Protein AF-A0A9D7H3F6-F1 (afdb_monomer)

Foldseek 3Di:
DFAWEKEWEDALQWIKIFIAGPVRPDTPDIDIHGPVVDLEPLRVVCVVQPPNHHQEYEYAAQADQDPQWGCGPNHNYTGHFVVSCVVVVHVGYHYDHNVLVVVVVVLVPPPVQDDDPDDDDDDRPPQFKWWKWWAEQFIFIKIFHRPPGGTDIDGDPQQQAADDDPDPLVVLLLVQCCVVVVDTDGNRCCQHLVNLVSQLCCCVPVVVQDADPVLVVCLVPDPRNSVSLCVCLLVVNGPSSVRSVVVNVCVVPPDDPPPPPDDDDDDDDDDDDDDDDDPPPDDDDDDDDDDDPDDDGDTDIDIDTDDDD

Structure (mmCIF, N/CA/C/O backbone):
data_AF-A0A9D7H3F6-F1
#
_entry.id   AF-A0A9D7H3F6-F1
#
loop_
_atom_site.group_PDB
_atom_site.id
_atom_site.type_symbol
_atom_site.label_atom_id
_atom_site.label_alt_id
_atom_site.label_comp_id
_atom_site.label_asym_id
_atom_site.label_entity_id
_atom_site.label_seq_id
_atom_site.pdbx_PDB_ins_code
_atom_site.Cartn_x
_atom_site.Cartn_y
_atom_site.Cartn_z
_atom_site.occupancy
_atom_site.B_iso_or_equiv
_atom_site.auth_seq_id
_atom_site.auth_comp_id
_atom_site.auth_asym_id
_atom_site.auth_atom_id
_atom_site.pdbx_PDB_model_num
ATOM 1 N N . MET A 1 1 ? -14.791 10.951 32.730 1.00 49.34 1 MET A N 1
ATOM 2 C CA . MET A 1 1 ? -13.536 10.893 31.946 1.00 49.34 1 MET A CA 1
ATOM 3 C C . MET A 1 1 ? -13.880 10.896 30.467 1.00 49.34 1 MET A C 1
ATOM 5 O O . MET A 1 1 ? -14.871 10.273 30.103 1.00 49.34 1 MET A O 1
ATOM 9 N N . ALA A 1 2 ? -13.135 11.625 29.637 1.00 53.34 2 ALA A N 1
ATOM 10 C CA . ALA A 1 2 ? -13.406 11.691 28.203 1.00 53.34 2 ALA A CA 1
ATOM 11 C C . ALA A 1 2 ? -13.081 10.338 27.545 1.00 53.34 2 ALA A C 1
ATOM 13 O O . ALA A 1 2 ? -11.945 9.881 27.586 1.00 53.34 2 ALA A O 1
ATOM 14 N N . GLU A 1 3 ? -14.089 9.681 26.973 1.00 77.62 3 GLU A N 1
ATOM 15 C CA . GLU A 1 3 ? -13.921 8.429 26.227 1.00 77.62 3 GLU A CA 1
ATOM 16 C C . GLU A 1 3 ? -13.213 8.718 24.892 1.00 77.62 3 GLU A C 1
ATOM 18 O O . GLU A 1 3 ? -13.823 9.286 23.987 1.00 77.62 3 GLU A O 1
ATOM 23 N N . MET A 1 4 ? -11.936 8.359 24.764 1.00 95.06 4 MET A N 1
ATOM 24 C CA . MET A 1 4 ? -11.141 8.558 23.543 1.00 95.06 4 MET A CA 1
ATOM 25 C C . MET A 1 4 ? -11.271 7.367 22.583 1.00 95.06 4 MET A C 1
ATOM 27 O O . MET A 1 4 ? -11.733 6.288 22.969 1.00 95.06 4 MET A O 1
ATOM 31 N N . LEU A 1 5 ? -10.862 7.551 21.328 1.00 96.75 5 LEU A N 1
ATOM 32 C CA . LEU A 1 5 ? -10.785 6.481 20.327 1.00 96.75 5 LEU A CA 1
ATOM 33 C C . LEU A 1 5 ? -9.330 6.245 19.920 1.00 96.75 5 LEU A C 1
ATOM 35 O O . LEU A 1 5 ? -8.552 7.192 19.833 1.00 96.75 5 LEU A O 1
ATOM 39 N N . LEU A 1 6 ? -8.972 4.996 19.635 1.00 97.00 6 LEU A N 1
ATOM 40 C CA . LEU A 1 6 ? -7.674 4.639 19.072 1.00 97.00 6 LEU A CA 1
ATOM 41 C C . LEU A 1 6 ? -7.831 4.313 17.583 1.00 97.00 6 LEU A C 1
ATOM 43 O O . LEU A 1 6 ? -8.650 3.480 17.202 1.00 97.00 6 LEU A O 1
ATOM 47 N N . ALA A 1 7 ? -7.019 4.941 16.745 1.00 95.94 7 ALA A N 1
ATOM 48 C CA . ALA A 1 7 ? -6.840 4.559 15.352 1.00 95.94 7 ALA A CA 1
ATOM 49 C C . ALA A 1 7 ? -5.405 4.074 15.137 1.00 95.94 7 ALA A C 1
ATOM 51 O O . ALA A 1 7 ? -4.470 4.640 15.707 1.00 95.94 7 ALA A O 1
ATOM 52 N N . GLY A 1 8 ? -5.227 3.043 14.317 1.00 94.19 8 GLY A N 1
ATOM 53 C CA . GLY A 1 8 ? -3.910 2.514 13.980 1.00 94.19 8 GLY A CA 1
ATOM 54 C C . GLY A 1 8 ? -3.766 2.171 12.504 1.00 94.19 8 GLY A C 1
ATOM 55 O O . GLY A 1 8 ? -4.722 1.730 11.877 1.00 94.19 8 GLY A O 1
ATOM 56 N N . ASP A 1 9 ? -2.563 2.354 11.977 1.00 92.81 9 ASP A N 1
ATOM 57 C CA . ASP A 1 9 ? -2.099 1.867 10.677 1.00 92.81 9 ASP A CA 1
ATOM 58 C C . ASP A 1 9 ? -0.799 1.088 10.909 1.00 92.81 9 ASP A C 1
ATOM 60 O O . ASP A 1 9 ? 0.227 1.654 11.296 1.00 92.81 9 ASP A O 1
ATOM 64 N N . VAL A 1 10 ? -0.870 -0.233 10.767 1.00 90.88 10 VAL A N 1
ATOM 65 C CA . VAL A 1 10 ? 0.197 -1.165 11.127 1.00 90.88 10 VAL A CA 1
ATOM 66 C C . VAL A 1 10 ? 0.791 -1.767 9.864 1.00 90.88 10 VAL A C 1
ATOM 68 O O . VAL A 1 10 ? 0.256 -2.716 9.283 1.00 90.88 10 VAL A O 1
ATOM 71 N N . GLY A 1 11 ? 1.948 -1.230 9.482 1.00 85.81 11 GLY A N 1
ATOM 72 C CA . GLY A 1 11 ? 2.773 -1.739 8.396 1.00 85.81 11 GLY A CA 1
ATOM 73 C C . GLY A 1 11 ? 3.983 -2.531 8.893 1.00 85.81 11 GLY A C 1
ATOM 74 O O . GLY A 1 11 ? 4.274 -2.615 10.087 1.00 85.81 11 GLY A O 1
ATOM 75 N N . GLY A 1 12 ? 4.741 -3.086 7.943 1.00 82.62 12 GLY A N 1
ATOM 76 C CA . GLY A 1 12 ? 5.937 -3.885 8.241 1.00 82.62 12 GLY A CA 1
ATOM 77 C C . GLY A 1 12 ? 7.078 -3.105 8.906 1.00 82.62 12 GLY A C 1
ATOM 78 O O . GLY A 1 12 ? 7.859 -3.679 9.659 1.00 82.62 12 GLY A O 1
ATOM 79 N N . THR A 1 13 ? 7.170 -1.801 8.640 1.00 84.62 13 THR A N 1
ATOM 80 C CA . THR A 1 13 ? 8.244 -0.943 9.165 1.00 84.62 13 THR A CA 1
ATOM 81 C C . THR A 1 13 ? 7.811 -0.194 10.418 1.00 84.62 13 THR A C 1
ATOM 83 O O . THR A 1 13 ? 8.544 -0.185 11.401 1.00 84.62 13 THR A O 1
ATOM 86 N N . ASN A 1 14 ? 6.625 0.420 10.388 1.00 90.12 14 ASN A N 1
ATOM 87 C CA . ASN A 1 14 ? 6.116 1.247 11.477 1.00 90.12 14 ASN A CA 1
ATOM 88 C C . ASN A 1 14 ? 4.652 0.918 11.786 1.00 90.12 14 ASN A C 1
ATOM 90 O O . ASN A 1 14 ? 3.852 0.707 10.870 1.00 90.12 14 ASN A O 1
ATOM 94 N N . ALA A 1 15 ? 4.308 0.968 13.071 1.00 93.62 15 ALA A N 1
ATOM 95 C CA . ALA A 1 15 ? 2.947 1.030 13.573 1.00 93.62 15 ALA A CA 1
ATOM 96 C C . ALA A 1 15 ? 2.628 2.489 13.915 1.00 93.62 15 ALA A C 1
ATOM 98 O O . ALA A 1 15 ? 3.164 3.060 14.866 1.00 93.62 15 ALA A O 1
ATOM 99 N N . ARG A 1 16 ? 1.772 3.118 13.113 1.00 95.88 16 ARG A N 1
ATOM 100 C CA . ARG A 1 16 ? 1.334 4.500 13.310 1.00 95.88 16 ARG A CA 1
ATOM 101 C C . ARG A 1 16 ? 0.052 4.486 14.118 1.00 95.88 16 ARG A C 1
ATOM 103 O O . ARG A 1 16 ? -0.962 3.979 13.651 1.00 95.88 16 ARG A O 1
ATOM 110 N N . LEU A 1 17 ? 0.086 5.042 15.320 1.00 97.38 17 LEU A N 1
ATOM 111 C CA . LEU A 1 17 ? -1.053 5.069 16.231 1.00 97.38 17 LEU A CA 1
ATOM 112 C C . LEU A 1 17 ? -1.509 6.508 16.452 1.00 97.38 17 LEU A C 1
ATOM 114 O O . LEU A 1 17 ? -0.721 7.453 16.421 1.00 97.38 17 LEU A O 1
ATOM 118 N N . SER A 1 18 ? -2.812 6.704 16.612 1.00 97.12 18 SER A N 1
ATOM 119 C CA . SER A 1 18 ? -3.417 8.007 16.867 1.00 97.12 18 SER A CA 1
ATOM 120 C C . SER A 1 18 ? -4.526 7.884 17.900 1.00 97.12 18 SER A C 1
ATOM 122 O O . SER A 1 18 ? -5.457 7.099 17.741 1.00 97.12 18 SER A O 1
ATOM 124 N N . LEU A 1 19 ? -4.435 8.701 18.941 1.00 97.12 19 LEU A N 1
ATOM 125 C CA . LEU A 1 19 ? -5.483 8.912 19.921 1.00 97.12 19 LEU A CA 1
ATOM 126 C C . LEU A 1 19 ? -6.373 10.053 19.433 1.00 97.12 19 LEU A C 1
ATOM 128 O O . LEU A 1 19 ? -5.888 11.138 19.099 1.00 97.12 19 LEU A O 1
ATOM 132 N N . LEU A 1 20 ? -7.670 9.799 19.374 1.00 95.94 20 LEU A N 1
ATOM 133 C CA . LEU A 1 20 ? -8.673 10.702 18.834 1.00 95.94 20 LEU A CA 1
ATOM 134 C C . LEU A 1 20 ? -9.672 11.102 19.922 1.00 95.94 20 LEU A C 1
ATOM 136 O O . LEU A 1 20 ? -9.925 10.358 20.874 1.00 95.94 20 LEU A O 1
ATOM 140 N N . SER A 1 21 ? -10.289 12.268 19.742 1.00 94.12 21 SER A N 1
ATOM 141 C CA . SER A 1 21 ? -11.480 12.664 20.491 1.00 94.12 21 SER A CA 1
ATOM 142 C C . SER A 1 21 ? -12.620 11.657 20.305 1.00 94.12 21 SER A C 1
ATOM 144 O O . SER A 1 21 ? -12.637 10.868 19.360 1.00 94.12 21 SER A O 1
ATOM 146 N N . ARG A 1 22 ? -13.612 11.702 21.201 1.00 88.81 22 ARG A N 1
ATOM 147 C CA . ARG A 1 22 ? -14.766 10.786 21.199 1.00 88.81 22 ARG A CA 1
ATOM 148 C C . ARG A 1 22 ? -15.547 10.769 19.883 1.00 88.81 22 ARG A C 1
ATOM 150 O O . ARG A 1 22 ? -16.106 9.742 19.518 1.00 88.81 22 ARG A O 1
ATOM 157 N N . ASP A 1 23 ? -15.607 11.908 19.201 1.00 88.25 23 ASP A N 1
ATOM 158 C CA . ASP A 1 23 ? -16.268 12.074 17.904 1.00 88.25 23 ASP A CA 1
ATOM 159 C C . ASP A 1 23 ? -15.373 11.689 16.711 1.00 88.25 23 ASP A C 1
ATOM 161 O O . ASP A 1 23 ? -15.809 11.780 15.567 1.00 88.25 23 ASP A O 1
ATOM 165 N N . GLY A 1 24 ? -14.123 11.283 16.959 1.00 86.81 24 GLY A N 1
ATOM 166 C CA . GLY A 1 24 ? -13.147 10.906 15.936 1.00 86.81 24 GLY A CA 1
ATOM 167 C C . GLY A 1 24 ? -12.585 12.075 15.122 1.00 86.81 24 GLY A C 1
ATOM 168 O O . GLY A 1 24 ? -11.794 11.845 14.212 1.00 86.81 24 GLY A O 1
ATOM 169 N N . ARG A 1 25 ? -12.963 13.326 15.425 1.00 86.19 25 ARG A N 1
ATOM 170 C CA . ARG A 1 25 ? -12.658 14.489 14.570 1.00 86.19 25 ARG A CA 1
ATOM 171 C C . ARG A 1 25 ? -11.332 15.166 14.885 1.00 86.19 25 ARG A C 1
ATOM 173 O O . ARG A 1 25 ? -10.750 15.804 14.009 1.00 86.19 25 ARG A O 1
ATOM 180 N N . LYS A 1 26 ? -10.847 15.056 16.123 1.00 91.12 26 LYS A N 1
ATOM 181 C CA . LYS A 1 26 ? -9.607 15.695 16.567 1.00 91.12 26 LYS A CA 1
ATOM 182 C C . LYS A 1 26 ? -8.568 14.646 16.929 1.00 91.12 26 LYS A C 1
ATOM 184 O O . LYS A 1 26 ? -8.810 13.793 17.776 1.00 91.12 26 LYS A O 1
ATOM 189 N N . VAL A 1 27 ? -7.383 14.770 16.338 1.00 94.62 27 VAL A N 1
ATOM 190 C CA . VAL A 1 27 ? -6.196 14.032 16.780 1.00 94.62 27 VAL A CA 1
ATOM 191 C C . VAL A 1 27 ? -5.669 14.685 18.052 1.00 94.62 27 VAL A C 1
ATOM 193 O O . VAL A 1 27 ? -5.317 15.863 18.047 1.00 94.62 27 VAL A O 1
ATOM 196 N N . LEU A 1 28 ? -5.656 13.925 19.144 1.00 95.88 28 LEU A N 1
ATOM 197 C CA . LEU A 1 28 ? -5.151 14.347 20.451 1.00 95.88 28 LEU A CA 1
ATOM 198 C C . LEU A 1 28 ? -3.663 14.027 20.588 1.00 95.88 28 LEU A C 1
ATOM 200 O O . LEU A 1 28 ? -2.898 14.835 21.104 1.00 95.88 28 LEU A O 1
ATOM 204 N N . ARG A 1 29 ? -3.259 12.854 20.093 1.00 96.38 29 ARG A N 1
ATOM 205 C CA . ARG A 1 29 ? -1.877 12.375 20.103 1.00 96.38 29 ARG A CA 1
ATOM 206 C C . ARG A 1 29 ? -1.654 11.447 18.920 1.00 96.38 29 ARG A C 1
ATOM 208 O O . ARG A 1 29 ? -2.552 10.695 18.556 1.00 96.38 29 ARG A O 1
ATOM 215 N N . ARG A 1 30 ? -0.474 11.492 18.312 1.00 96.94 30 ARG A N 1
ATOM 216 C CA . ARG A 1 30 ? -0.066 10.576 17.243 1.00 96.94 30 ARG A CA 1
ATOM 217 C C . ARG A 1 30 ? 1.396 10.230 17.424 1.00 96.94 30 ARG A C 1
ATOM 219 O O . ARG A 1 30 ? 2.179 11.118 17.739 1.00 96.94 30 ARG A O 1
ATOM 226 N N . ASP A 1 31 ? 1.732 8.977 17.160 1.00 96.69 31 ASP A N 1
ATOM 227 C CA . ASP A 1 31 ? 3.113 8.517 17.140 1.00 96.69 31 ASP A CA 1
ATOM 228 C C . ASP A 1 31 ? 3.322 7.426 16.081 1.00 96.69 31 ASP A C 1
ATOM 230 O O . ASP A 1 31 ? 2.364 6.786 15.633 1.00 96.69 31 ASP A O 1
ATOM 234 N N . ALA A 1 32 ? 4.569 7.244 15.657 1.00 96.25 32 ALA A N 1
ATOM 235 C CA . ALA A 1 32 ? 4.996 6.188 14.752 1.00 96.25 32 ALA A CA 1
ATOM 236 C C . ALA A 1 32 ? 6.055 5.334 15.450 1.00 96.25 32 ALA A C 1
ATOM 238 O O . ALA A 1 32 ? 7.198 5.750 15.618 1.00 96.25 32 ALA A O 1
ATOM 239 N N . LEU A 1 33 ? 5.656 4.126 15.832 1.00 95.38 33 LEU A N 1
ATOM 240 C CA . LEU A 1 33 ? 6.487 3.183 16.564 1.00 95.38 33 LEU A CA 1
ATOM 241 C C . LEU A 1 33 ? 7.176 2.223 15.581 1.00 95.38 33 LEU A C 1
ATOM 243 O O . LEU A 1 33 ? 6.475 1.631 14.752 1.00 95.38 33 LEU A O 1
ATOM 247 N N . PRO A 1 34 ? 8.504 2.019 15.650 1.00 95.00 34 PRO A N 1
ATOM 248 C CA . PRO A 1 34 ? 9.189 1.045 14.804 1.00 95.00 34 PRO A CA 1
ATOM 249 C C . PRO A 1 34 ? 8.680 -0.370 15.098 1.00 95.00 34 PRO A C 1
ATOM 251 O O . PRO A 1 34 ? 8.900 -0.908 16.180 1.00 95.00 34 PRO A O 1
ATOM 254 N N . SER A 1 35 ? 8.001 -1.008 14.138 1.00 92.75 35 SER A N 1
ATOM 255 C CA . SER A 1 35 ? 7.276 -2.265 14.389 1.00 92.75 35 SER A CA 1
ATOM 256 C C . SER A 1 35 ? 8.195 -3.374 14.913 1.00 92.75 35 SER A C 1
ATOM 258 O O . SER A 1 35 ? 7.794 -4.171 15.751 1.00 92.75 35 SER A O 1
ATOM 260 N N . ARG A 1 36 ? 9.453 -3.417 14.461 1.00 92.75 36 ARG A N 1
ATOM 261 C CA . ARG A 1 36 ? 10.420 -4.460 14.847 1.00 92.75 36 ARG A CA 1
ATOM 262 C C . ARG A 1 36 ? 10.957 -4.333 16.272 1.00 92.75 36 ARG A C 1
ATOM 264 O O . ARG A 1 36 ? 11.540 -5.291 16.764 1.00 92.75 36 ARG A O 1
ATOM 271 N N . GLU A 1 37 ? 10.759 -3.192 16.926 1.00 95.69 37 GLU A N 1
ATOM 272 C CA . GLU A 1 37 ? 11.160 -2.992 18.325 1.00 95.69 37 GLU A CA 1
ATOM 273 C C . GLU A 1 37 ? 10.149 -3.595 19.310 1.00 95.69 37 GLU A C 1
ATOM 275 O O . GLU A 1 37 ? 10.431 -3.705 20.501 1.00 95.69 37 GLU A O 1
ATOM 280 N N . TYR A 1 38 ? 8.987 -4.041 18.818 1.00 95.69 38 TYR A N 1
ATOM 281 C CA . TYR A 1 38 ? 7.933 -4.609 19.646 1.00 95.69 38 TYR A CA 1
ATOM 282 C C . TYR A 1 38 ? 7.680 -6.082 19.302 1.00 95.69 38 TYR A C 1
ATOM 284 O O . TYR A 1 38 ? 7.543 -6.448 18.131 1.00 95.69 38 TYR A O 1
ATOM 292 N N . PRO A 1 39 ? 7.522 -6.956 20.312 1.00 95.12 39 PRO A N 1
ATOM 293 C CA . PRO A 1 39 ? 7.248 -8.373 20.078 1.00 95.12 39 PRO A CA 1
ATOM 294 C C . PRO A 1 39 ? 5.823 -8.628 19.561 1.00 95.12 39 PRO A C 1
ATOM 296 O O . PRO A 1 39 ? 5.528 -9.713 19.069 1.00 95.12 39 PRO A O 1
ATOM 299 N N . SER A 1 40 ? 4.915 -7.656 19.694 1.00 95.62 40 SER A N 1
ATOM 300 C CA . SER A 1 40 ? 3.527 -7.753 19.235 1.00 95.62 40 SER A CA 1
ATOM 301 C C . SER A 1 40 ? 2.884 -6.372 19.088 1.00 95.62 40 SER A C 1
ATOM 303 O O . SER A 1 40 ? 3.325 -5.410 19.722 1.00 95.62 40 SER A O 1
ATOM 305 N N . LEU A 1 41 ? 1.777 -6.298 18.339 1.00 95.69 41 LEU A N 1
ATOM 306 C CA . LEU A 1 41 ? 0.951 -5.089 18.257 1.00 95.69 41 LEU A CA 1
ATOM 307 C C . LEU A 1 41 ? 0.435 -4.649 19.635 1.00 95.69 41 LEU A C 1
ATOM 309 O O . LEU A 1 41 ? 0.381 -3.460 19.924 1.00 95.69 41 LEU A O 1
ATOM 313 N N . GLU A 1 42 ? 0.085 -5.594 20.507 1.00 96.62 42 GLU A N 1
ATOM 314 C CA . GLU A 1 42 ? -0.342 -5.271 21.868 1.00 96.62 42 GLU A CA 1
ATOM 315 C C . GLU A 1 42 ? 0.727 -4.510 22.645 1.00 96.62 42 GLU A C 1
ATOM 317 O O . GLU A 1 42 ? 0.407 -3.527 23.307 1.00 96.62 42 GLU A O 1
ATOM 322 N N . ALA A 1 43 ? 1.984 -4.956 22.566 1.00 96.81 43 ALA A N 1
ATOM 323 C CA . ALA A 1 43 ? 3.085 -4.288 23.247 1.00 96.81 43 ALA A CA 1
ATOM 324 C C . ALA A 1 43 ? 3.231 -2.844 22.747 1.00 96.81 43 ALA A C 1
ATOM 326 O O . ALA A 1 43 ? 3.293 -1.926 23.561 1.00 96.81 43 ALA A O 1
ATOM 327 N N . ALA A 1 44 ? 3.180 -2.636 21.427 1.00 96.88 44 ALA A N 1
ATOM 328 C CA . ALA A 1 44 ? 3.220 -1.303 20.831 1.00 96.88 44 ALA A CA 1
ATOM 329 C C . ALA A 1 44 ? 2.038 -0.426 21.290 1.00 96.88 44 ALA A C 1
ATOM 331 O O . ALA A 1 44 ? 2.231 0.719 21.694 1.00 96.88 44 ALA A O 1
ATOM 332 N N . VAL A 1 45 ? 0.815 -0.969 21.298 1.00 97.12 45 VAL A N 1
ATOM 333 C CA . VAL A 1 45 ? -0.384 -0.233 21.733 1.00 97.12 45 VAL A CA 1
ATOM 334 C C . VAL A 1 45 ? -0.339 0.101 23.224 1.00 97.12 45 VAL A C 1
ATOM 336 O O . VAL A 1 45 ? -0.737 1.202 23.590 1.00 97.12 45 VAL A O 1
ATOM 339 N N . ARG A 1 46 ? 0.170 -0.787 24.087 1.00 96.56 46 ARG A N 1
ATOM 340 C CA . ARG A 1 46 ? 0.346 -0.496 25.522 1.00 96.56 46 ARG A CA 1
ATOM 341 C C . ARG A 1 46 ? 1.322 0.647 25.749 1.00 96.56 46 ARG A C 1
ATOM 343 O O . ARG A 1 46 ? 1.002 1.559 26.503 1.00 96.56 46 ARG A O 1
ATOM 350 N N . VAL A 1 47 ? 2.475 0.613 25.078 1.00 97.00 47 VAL A N 1
ATOM 351 C CA . VAL A 1 47 ? 3.459 1.702 25.161 1.00 97.00 47 VAL A CA 1
ATOM 352 C C . VAL A 1 47 ? 2.854 3.011 24.665 1.00 97.00 47 VAL A C 1
ATOM 354 O O . VAL A 1 47 ? 3.013 4.038 25.316 1.00 97.00 47 VAL A O 1
ATOM 357 N N . PHE A 1 48 ? 2.111 2.976 23.557 1.00 97.44 48 PHE A N 1
ATOM 358 C CA . PHE A 1 48 ? 1.442 4.167 23.056 1.00 97.44 48 PHE A CA 1
ATOM 359 C C . PHE A 1 48 ? 0.388 4.689 24.032 1.00 97.44 48 PHE A C 1
ATOM 361 O O . PHE A 1 48 ? 0.404 5.873 24.339 1.00 97.44 48 PHE A O 1
ATOM 368 N N . LEU A 1 49 ? -0.528 3.857 24.528 1.00 95.62 49 LEU A N 1
ATOM 369 C CA . LEU A 1 49 ? -1.622 4.316 25.388 1.00 95.62 49 LEU A CA 1
ATOM 370 C C . LEU A 1 49 ? -1.136 4.796 26.761 1.00 95.62 49 LEU A C 1
ATOM 372 O O . LEU A 1 49 ? -1.660 5.791 27.252 1.00 95.62 49 LEU A O 1
ATOM 376 N N . GLY A 1 50 ? -0.135 4.150 27.364 1.00 93.94 50 GLY A N 1
ATOM 377 C CA . GLY A 1 50 ? 0.207 4.414 28.762 1.00 93.94 50 GLY A CA 1
ATOM 378 C C . GLY A 1 50 ? -1.019 4.195 29.656 1.00 93.94 50 GLY A C 1
ATOM 379 O O . GLY A 1 50 ? -1.633 3.130 29.602 1.00 93.94 50 GLY A O 1
ATOM 380 N N . ASP A 1 51 ? -1.408 5.223 30.413 1.00 91.75 51 ASP A N 1
ATOM 381 C CA . ASP A 1 51 ? -2.587 5.197 31.294 1.00 91.75 51 ASP A CA 1
ATOM 382 C C . ASP A 1 51 ? -3.894 5.653 30.610 1.00 91.75 51 ASP A C 1
ATOM 384 O O . ASP A 1 51 ? -4.970 5.620 31.221 1.00 91.75 51 ASP A O 1
ATOM 388 N N . ASP A 1 52 ? -3.832 6.081 29.342 1.00 93.25 52 ASP A N 1
ATOM 389 C CA . ASP A 1 52 ? -5.008 6.552 28.609 1.00 93.25 52 ASP A CA 1
ATOM 390 C C . ASP A 1 52 ? -6.025 5.423 28.393 1.00 93.25 52 ASP A C 1
ATOM 392 O O . ASP A 1 52 ? -5.704 4.320 27.943 1.00 93.25 52 ASP A O 1
ATOM 396 N N . ARG A 1 53 ? -7.306 5.727 28.632 1.00 91.94 53 ARG A N 1
ATOM 397 C CA . ARG A 1 53 ? -8.417 4.803 28.365 1.00 91.94 53 ARG A CA 1
ATOM 398 C C . ARG A 1 53 ? -9.151 5.170 27.085 1.00 91.94 53 ARG A C 1
ATOM 400 O O . ARG A 1 53 ? -9.578 6.311 26.899 1.00 91.94 53 ARG A O 1
ATOM 407 N N . VAL A 1 54 ? -9.380 4.168 26.240 1.00 95.56 54 VAL A N 1
ATOM 408 C CA . VAL A 1 54 ? -10.128 4.305 24.986 1.00 95.56 54 VAL A CA 1
ATOM 409 C C . VAL A 1 54 ? -11.361 3.412 24.977 1.00 95.56 54 VAL A C 1
ATOM 411 O O . VAL A 1 54 ? -11.362 2.305 25.511 1.00 95.56 54 VAL A O 1
ATOM 414 N N . LYS A 1 55 ? -12.428 3.891 24.341 1.00 95.19 55 LYS A N 1
ATOM 415 C CA . LYS A 1 55 ? -13.690 3.154 24.201 1.00 95.19 55 LYS A CA 1
ATOM 416 C C . LYS A 1 55 ? -13.645 2.127 23.077 1.00 95.19 55 LYS A C 1
ATOM 418 O O . LYS A 1 55 ? -14.296 1.086 23.156 1.00 95.19 55 LYS A O 1
ATOM 423 N N . ALA A 1 56 ? -12.920 2.445 22.012 1.00 96.19 56 ALA A N 1
ATOM 424 C CA . ALA A 1 56 ? -12.783 1.574 20.863 1.00 96.19 56 ALA A CA 1
ATOM 425 C C . ALA A 1 56 ? -11.449 1.801 20.153 1.00 96.19 56 ALA A C 1
ATOM 427 O O . ALA A 1 56 ? -10.882 2.895 20.219 1.00 96.19 56 ALA A O 1
ATOM 428 N N . ALA A 1 57 ? -10.996 0.768 19.450 1.00 96.38 57 ALA A N 1
ATOM 429 C CA . ALA A 1 57 ? -9.847 0.806 18.567 1.00 96.38 57 ALA A CA 1
ATOM 430 C C . ALA A 1 57 ? -10.219 0.299 17.168 1.00 96.38 57 ALA A C 1
ATOM 432 O O . ALA A 1 57 ? -10.847 -0.752 17.036 1.00 96.38 57 ALA A O 1
ATOM 433 N N . ALA A 1 58 ? -9.799 1.022 16.134 1.00 95.25 58 ALA A N 1
ATOM 434 C CA . ALA A 1 58 ? -9.851 0.580 14.744 1.00 95.25 58 ALA A CA 1
ATOM 435 C C . ALA A 1 58 ? -8.428 0.572 14.178 1.00 95.25 58 ALA A C 1
ATOM 437 O O . ALA A 1 58 ? -7.759 1.605 14.179 1.00 95.25 58 ALA A O 1
ATOM 438 N N . ILE A 1 59 ? -7.946 -0.590 13.742 1.00 95.50 59 ILE A N 1
ATOM 439 C CA . ILE A 1 59 ? -6.546 -0.772 13.353 1.00 95.50 59 ILE A CA 1
ATOM 440 C C . ILE A 1 59 ? -6.481 -1.387 11.953 1.00 95.50 59 ILE A C 1
ATOM 442 O O . ILE A 1 59 ? -6.937 -2.508 11.735 1.00 95.50 59 ILE A O 1
ATOM 446 N N . GLY A 1 60 ? -5.901 -0.643 11.015 1.00 93.75 60 GLY A N 1
ATOM 447 C CA . GLY A 1 60 ? -5.485 -1.135 9.708 1.00 93.75 60 GLY A CA 1
ATOM 448 C C . GLY A 1 60 ? -4.247 -2.013 9.845 1.00 93.75 60 GLY A C 1
ATOM 449 O O . GLY A 1 60 ? -3.296 -1.623 10.521 1.00 93.75 60 GLY A O 1
ATOM 450 N N . VAL A 1 61 ? -4.256 -3.194 9.237 1.00 92.12 61 VAL A N 1
ATOM 451 C CA . VAL A 1 61 ? -3.142 -4.147 9.277 1.00 92.12 61 VAL A CA 1
ATOM 452 C C . VAL A 1 61 ? -2.758 -4.595 7.871 1.00 92.12 61 VAL A C 1
ATOM 454 O O . VAL A 1 61 ? -3.617 -4.907 7.047 1.00 92.12 61 VAL A O 1
ATOM 457 N N . ALA A 1 62 ? -1.451 -4.668 7.615 1.00 84.31 62 ALA A N 1
ATOM 458 C CA . ALA A 1 62 ? -0.898 -5.164 6.358 1.00 84.31 62 ALA A CA 1
ATOM 459 C C . ALA A 1 62 ? -1.031 -6.696 6.246 1.00 84.31 62 ALA A C 1
ATOM 461 O O . ALA A 1 62 ? -0.118 -7.457 6.591 1.00 84.31 62 ALA A O 1
ATOM 462 N N . GLY A 1 63 ? -2.181 -7.153 5.764 1.00 83.25 63 GLY A N 1
ATOM 463 C CA . GLY A 1 63 ? -2.482 -8.559 5.508 1.00 83.25 63 GLY A CA 1
ATOM 464 C C . GLY A 1 63 ? -3.987 -8.834 5.453 1.00 83.25 63 GLY A C 1
ATOM 465 O O . GLY A 1 63 ? -4.795 -7.943 5.744 1.00 83.25 63 GLY A O 1
ATOM 466 N N . PRO A 1 64 ? -4.383 -10.063 5.086 1.00 83.88 64 PRO A N 1
ATOM 467 C CA . PRO A 1 64 ? -5.784 -10.452 5.055 1.00 83.88 64 PRO A CA 1
ATOM 468 C C . PRO A 1 64 ? -6.349 -10.551 6.476 1.00 83.88 64 PRO A C 1
ATOM 470 O O . PRO A 1 64 ? -5.773 -11.206 7.349 1.00 83.88 64 PRO A O 1
ATOM 473 N N . VAL A 1 65 ? -7.515 -9.937 6.694 1.00 89.56 65 VAL A N 1
ATOM 474 C CA . VAL A 1 65 ? -8.263 -10.050 7.952 1.00 89.56 65 VAL A CA 1
ATOM 475 C C . VAL A 1 65 ? -9.405 -11.044 7.773 1.00 89.56 65 VAL A C 1
ATOM 477 O O . VAL A 1 65 ? -10.360 -10.791 7.044 1.00 89.56 65 VAL A O 1
ATOM 480 N N . LEU A 1 66 ? -9.325 -12.183 8.459 1.00 89.75 66 LEU A N 1
ATOM 481 C CA . LEU A 1 66 ? -10.318 -13.253 8.391 1.00 89.75 66 LEU A CA 1
ATOM 482 C C . LEU A 1 66 ? -10.910 -13.494 9.775 1.00 89.75 66 LEU A C 1
ATOM 484 O O . LEU A 1 66 ? -10.215 -13.929 10.692 1.00 89.75 66 LEU A O 1
ATOM 488 N N . ARG A 1 67 ? -12.217 -13.239 9.925 1.00 92.00 67 ARG A N 1
ATOM 489 C CA . ARG A 1 67 ? -12.956 -13.419 11.192 1.00 92.00 67 ARG A CA 1
ATOM 490 C C . ARG A 1 67 ? -12.279 -12.704 12.377 1.00 92.00 67 ARG A C 1
ATOM 492 O O . ARG A 1 67 ? -12.140 -13.286 13.450 1.00 92.00 67 ARG A O 1
ATOM 499 N N . GLY A 1 68 ? -11.832 -11.466 12.152 1.00 92.69 68 GLY A N 1
ATOM 500 C CA . GLY A 1 68 ? -11.170 -10.637 13.165 1.00 92.69 68 GLY A CA 1
ATOM 501 C C . GLY A 1 68 ? -9.739 -11.061 13.506 1.00 92.69 68 GLY A C 1
ATOM 502 O O . GLY A 1 68 ? -9.225 -10.696 14.563 1.00 92.69 68 GLY A O 1
ATOM 503 N N . ARG A 1 69 ? -9.089 -11.850 12.640 1.00 95.19 69 ARG A N 1
ATOM 504 C CA . ARG A 1 69 ? -7.693 -12.270 12.795 1.00 95.19 69 ARG A CA 1
ATOM 505 C C . ARG A 1 69 ? -6.850 -11.905 11.591 1.00 95.19 69 ARG A C 1
ATOM 507 O O . ARG A 1 69 ? -7.320 -12.016 10.463 1.00 95.19 69 ARG A O 1
ATOM 514 N N . CYS A 1 70 ? -5.600 -11.541 11.837 1.00 93.12 70 CYS A N 1
ATOM 515 C CA . CYS A 1 70 ? -4.619 -11.227 10.808 1.00 93.12 70 CYS A CA 1
ATOM 516 C C . CYS A 1 70 ? -3.256 -11.813 11.179 1.00 93.12 70 CYS A C 1
ATOM 518 O O . CYS A 1 70 ? -2.794 -11.653 12.309 1.00 93.12 70 CYS A O 1
ATOM 520 N N . ASN A 1 71 ? -2.606 -12.453 10.209 1.00 91.81 71 ASN A N 1
ATOM 521 C CA . ASN A 1 71 ? -1.174 -12.717 10.264 1.00 91.81 71 ASN A CA 1
ATOM 522 C C . ASN A 1 71 ? -0.501 -11.649 9.406 1.00 91.81 71 ASN A C 1
ATOM 524 O O . ASN A 1 71 ? -0.714 -11.609 8.193 1.00 91.81 71 ASN A O 1
ATOM 528 N N . ALA A 1 72 ? 0.256 -10.758 10.041 1.00 85.25 72 ALA A N 1
ATOM 529 C CA . ALA A 1 72 ? 0.857 -9.630 9.345 1.00 85.25 72 ALA A CA 1
ATOM 530 C C . ALA A 1 72 ? 1.858 -10.122 8.286 1.00 85.25 72 ALA A C 1
ATOM 532 O O . ALA A 1 72 ? 2.731 -10.937 8.564 1.00 85.25 72 ALA A O 1
ATOM 533 N N . THR A 1 73 ? 1.763 -9.595 7.067 1.00 76.75 73 THR A N 1
ATOM 534 C CA . THR A 1 73 ? 2.520 -10.106 5.907 1.00 76.75 73 THR A CA 1
ATOM 535 C C . THR A 1 73 ? 4.037 -9.964 6.081 1.00 76.75 73 THR A C 1
ATOM 537 O O . THR A 1 73 ? 4.805 -10.796 5.612 1.00 76.75 73 THR A O 1
ATOM 540 N N . ASN A 1 74 ? 4.472 -8.908 6.777 1.00 79.25 74 ASN A N 1
ATOM 541 C CA . ASN A 1 74 ? 5.883 -8.529 6.921 1.00 79.25 74 ASN A CA 1
ATOM 542 C C . ASN A 1 74 ? 6.371 -8.514 8.381 1.00 79.25 74 ASN A C 1
ATOM 544 O O . ASN A 1 74 ? 7.453 -7.994 8.662 1.00 79.25 74 ASN A O 1
ATOM 548 N N . LEU A 1 75 ? 5.576 -9.042 9.316 1.00 85.31 75 LEU A N 1
ATOM 549 C CA . LEU A 1 75 ? 5.900 -9.102 10.743 1.00 85.31 75 LEU A CA 1
ATOM 550 C C . LEU A 1 75 ? 5.492 -10.466 11.305 1.00 85.31 75 LEU A C 1
ATOM 552 O O . LEU A 1 75 ? 4.458 -10.991 10.906 1.00 85.31 75 LEU A O 1
ATOM 556 N N . PRO A 1 76 ? 6.215 -11.018 12.294 1.00 89.88 76 PRO A N 1
ATOM 557 C CA . PRO A 1 76 ? 5.851 -12.278 12.945 1.00 89.88 76 PRO A CA 1
ATOM 558 C C . PRO A 1 76 ? 4.672 -12.110 13.926 1.00 89.88 76 PRO A C 1
ATOM 560 O O . PRO A 1 76 ? 4.612 -12.759 14.966 1.00 89.88 76 PRO A O 1
ATOM 563 N N . TRP A 1 77 ? 3.751 -11.188 13.644 1.00 93.19 77 TRP A N 1
ATOM 564 C CA . TRP A 1 77 ? 2.629 -10.863 14.513 1.00 93.19 77 TRP A CA 1
ATOM 565 C C . TRP A 1 77 ? 1.380 -11.612 14.059 1.00 93.19 77 TRP A C 1
ATOM 567 O O . TRP A 1 77 ? 0.901 -11.421 12.940 1.00 93.19 77 TRP A O 1
ATOM 577 N N . SER A 1 78 ? 0.824 -12.412 14.968 1.00 93.94 78 SER A N 1
ATOM 578 C CA . SER A 1 78 ? -0.536 -12.935 14.855 1.00 93.94 78 SER A CA 1
ATOM 579 C C . SER A 1 78 ? -1.452 -12.101 15.743 1.00 93.94 78 SER A C 1
ATOM 581 O O . SER A 1 78 ? -1.210 -11.953 16.944 1.00 93.94 78 SER A O 1
ATOM 583 N N . ILE A 1 79 ? -2.459 -11.491 15.131 1.00 95.19 79 ILE A N 1
ATOM 584 C CA . ILE A 1 79 ? -3.300 -10.471 15.748 1.00 95.19 79 ILE A CA 1
ATOM 585 C C . ILE A 1 79 ? -4.740 -10.974 15.746 1.00 95.19 79 ILE A C 1
ATOM 587 O O . ILE A 1 79 ? -5.247 -11.401 14.712 1.00 95.19 79 ILE A O 1
ATOM 591 N N . ASP A 1 80 ? -5.400 -10.901 16.900 1.00 97.06 80 ASP A N 1
ATOM 592 C CA . ASP A 1 80 ? -6.801 -11.281 17.088 1.00 97.06 80 ASP A CA 1
ATOM 593 C C . ASP A 1 80 ? -7.536 -10.155 17.828 1.00 97.06 80 ASP A C 1
ATOM 595 O O . ASP A 1 80 ? -7.096 -9.705 18.890 1.00 97.06 80 ASP A O 1
ATOM 599 N N . GLU A 1 81 ? -8.648 -9.686 17.257 1.00 97.38 81 GLU A N 1
ATOM 600 C CA . GLU A 1 81 ? -9.475 -8.603 17.806 1.00 97.38 81 GLU A CA 1
ATOM 601 C C . GLU A 1 81 ? -9.927 -8.864 19.245 1.00 97.38 81 GLU A C 1
ATOM 603 O O . GLU A 1 81 ? -9.870 -7.970 20.093 1.00 97.38 81 GLU A O 1
ATOM 608 N N . ARG A 1 82 ? -10.372 -10.091 19.541 1.00 97.19 82 ARG A N 1
ATOM 609 C CA . ARG A 1 82 ? -10.913 -10.460 20.856 1.00 97.19 82 ARG A CA 1
ATOM 610 C C . ARG A 1 82 ? -9.793 -10.565 21.878 1.00 97.19 82 ARG A C 1
ATOM 612 O O . ARG A 1 82 ? -9.950 -10.105 23.010 1.00 97.19 82 ARG A O 1
ATOM 619 N N . ALA A 1 83 ? -8.658 -11.138 21.478 1.00 97.00 83 ALA A N 1
ATOM 620 C CA . ALA A 1 83 ? -7.474 -11.208 22.322 1.00 97.00 83 ALA A CA 1
ATOM 621 C C . ALA A 1 83 ? -6.960 -9.803 22.666 1.00 97.00 83 ALA A C 1
ATOM 623 O O . ALA A 1 83 ? -6.729 -9.522 23.842 1.00 97.00 83 ALA A O 1
ATOM 624 N N . LEU A 1 84 ? -6.857 -8.907 21.676 1.00 96.75 84 LEU A N 1
ATOM 625 C CA . LEU A 1 84 ? -6.474 -7.510 21.895 1.00 96.75 84 LEU A CA 1
ATOM 626 C C . LEU A 1 84 ? -7.468 -6.783 22.800 1.00 96.75 84 LEU A C 1
ATOM 628 O O . LEU A 1 84 ? -7.051 -6.144 23.761 1.00 96.75 84 LEU A O 1
ATOM 632 N N . SER A 1 85 ? -8.771 -6.914 22.535 1.00 97.06 85 SER A N 1
ATOM 633 C CA . SER A 1 85 ? -9.825 -6.310 23.357 1.00 97.06 85 SER A CA 1
ATOM 634 C C . SER A 1 85 ? -9.683 -6.706 24.829 1.00 97.06 85 SER A C 1
ATOM 636 O O . SER A 1 85 ? -9.622 -5.835 25.699 1.00 97.06 85 SER A O 1
ATOM 638 N N . LYS A 1 86 ? -9.518 -8.006 25.110 1.00 96.81 86 LYS A N 1
ATOM 639 C CA . LYS A 1 86 ? -9.348 -8.519 26.475 1.00 96.81 86 LYS A CA 1
ATOM 640 C C . LYS A 1 86 ? -8.038 -8.058 27.116 1.00 96.81 86 LYS A C 1
ATOM 642 O O . LYS A 1 86 ? -8.044 -7.632 28.267 1.00 96.81 86 LYS A O 1
ATOM 647 N N . ARG A 1 87 ? -6.912 -8.154 26.401 1.00 96.00 87 ARG A N 1
ATOM 648 C CA . ARG A 1 87 ? -5.571 -7.883 26.954 1.00 96.00 87 ARG A CA 1
ATOM 649 C C . ARG A 1 87 ? -5.266 -6.394 27.118 1.00 96.00 87 ARG A C 1
ATOM 651 O O . ARG A 1 87 ? -4.419 -6.050 27.943 1.00 96.00 87 ARG A O 1
ATOM 658 N N . LEU A 1 88 ? -5.926 -5.528 26.352 1.00 95.25 88 LEU A N 1
ATOM 659 C CA . LEU A 1 88 ? -5.798 -4.070 26.444 1.00 95.25 88 LEU A CA 1
ATOM 660 C C . LEU A 1 88 ? -6.933 -3.415 27.244 1.00 95.25 88 LEU A C 1
ATOM 662 O O . LEU A 1 88 ? -6.877 -2.217 27.497 1.00 95.25 88 LEU A O 1
ATOM 666 N N . GLY A 1 89 ? -7.973 -4.168 27.620 1.00 95.12 89 GLY A N 1
ATOM 667 C CA . GLY A 1 89 ? -9.148 -3.612 28.294 1.00 95.12 89 GLY A CA 1
ATOM 668 C C . GLY A 1 89 ? -9.950 -2.645 27.416 1.00 95.12 89 GLY A C 1
ATOM 669 O O . GLY A 1 89 ? -10.629 -1.763 27.938 1.00 95.12 89 GLY A O 1
ATOM 670 N N . ILE A 1 90 ? -9.865 -2.789 26.089 1.00 96.25 90 ILE A N 1
ATOM 671 C CA . ILE A 1 90 ? -10.576 -1.941 25.127 1.00 96.25 90 ILE A CA 1
ATOM 672 C C . ILE A 1 90 ? -11.895 -2.633 24.769 1.00 96.25 90 ILE A C 1
ATOM 674 O O . ILE A 1 90 ? -11.853 -3.719 24.183 1.00 96.25 90 ILE A O 1
ATOM 678 N N . PRO A 1 91 ? -13.065 -2.031 25.054 1.00 95.12 91 PRO A N 1
ATOM 679 C CA . PRO A 1 91 ? -14.360 -2.687 24.860 1.00 95.12 91 PRO A CA 1
ATOM 680 C C . PRO A 1 91 ? -14.627 -3.178 23.434 1.00 95.12 91 PRO A C 1
ATOM 682 O O . PRO A 1 91 ? -15.275 -4.204 23.244 1.00 95.12 91 PRO A O 1
ATOM 685 N N . LYS A 1 92 ? -14.138 -2.451 22.423 1.00 95.94 92 LYS A N 1
ATOM 686 C CA . LYS A 1 92 ? -14.308 -2.810 21.013 1.00 95.94 92 LYS A CA 1
ATOM 687 C C . LYS A 1 92 ? -13.009 -2.616 20.245 1.00 95.94 92 LYS A C 1
ATOM 689 O O . LYS A 1 92 ? -12.503 -1.502 20.169 1.00 95.94 92 LYS A O 1
ATOM 694 N N . VAL A 1 93 ? -12.509 -3.681 19.634 1.00 97.38 93 VAL A N 1
ATOM 695 C CA . VAL A 1 93 ? -11.357 -3.639 18.728 1.00 97.38 93 VAL A CA 1
ATOM 696 C C . VAL A 1 93 ? -11.800 -4.179 17.377 1.00 97.38 93 VAL A C 1
ATOM 698 O O . VAL A 1 93 ? -12.467 -5.208 17.318 1.00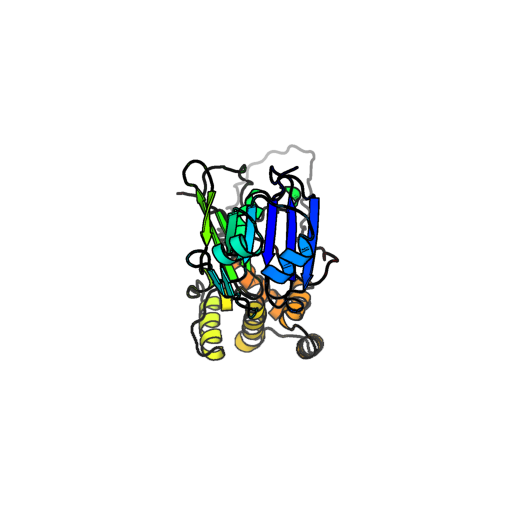 97.38 93 VAL A O 1
ATOM 701 N N . THR A 1 94 ? -11.454 -3.478 16.304 1.00 95.69 94 THR A N 1
ATOM 702 C CA . THR A 1 94 ? -11.697 -3.924 14.931 1.00 95.69 94 THR A CA 1
ATOM 703 C C . THR A 1 94 ? -10.401 -3.848 14.141 1.00 95.69 94 THR A C 1
ATOM 705 O O . THR A 1 94 ? -9.733 -2.813 14.131 1.00 95.69 94 THR A O 1
ATOM 708 N N . LEU A 1 95 ? -10.060 -4.951 13.487 1.00 94.94 95 LEU A N 1
ATOM 709 C CA . LEU A 1 95 ? -8.991 -5.054 12.515 1.00 94.94 95 LEU A CA 1
ATOM 710 C C . LEU A 1 95 ? -9.597 -4.916 11.122 1.00 94.94 95 LEU A C 1
ATOM 712 O O . LEU A 1 95 ? -10.617 -5.517 10.794 1.00 94.94 95 LEU A O 1
ATOM 716 N N . GLN A 1 96 ? -8.950 -4.114 10.297 1.00 91.75 96 GLN A N 1
ATOM 717 C CA . GLN A 1 96 ? -9.303 -3.927 8.898 1.00 91.75 96 GLN A CA 1
ATOM 718 C C . GLN A 1 96 ? -8.042 -4.096 8.066 1.00 91.75 96 GLN A C 1
ATOM 720 O O . GLN A 1 96 ? -6.939 -3.828 8.542 1.00 91.75 96 GLN A O 1
ATOM 725 N N . ASN A 1 97 ? -8.192 -4.526 6.820 1.00 89.94 97 ASN A N 1
ATOM 726 C CA . ASN A 1 97 ? -7.077 -4.450 5.889 1.00 89.94 97 ASN A CA 1
ATOM 727 C C . ASN A 1 97 ? -6.637 -2.976 5.733 1.00 89.94 97 ASN A C 1
ATOM 729 O O . ASN A 1 97 ? -7.464 -2.059 5.771 1.00 89.94 97 ASN A O 1
ATOM 733 N N . ASP A 1 98 ? -5.336 -2.747 5.591 1.00 86.88 98 ASP A N 1
ATOM 734 C CA . ASP A 1 98 ? -4.735 -1.420 5.442 1.00 86.88 98 ASP A CA 1
ATOM 735 C C . ASP A 1 98 ? -5.355 -0.599 4.300 1.00 86.88 98 ASP A C 1
ATOM 737 O O . ASP A 1 98 ? -5.667 0.579 4.494 1.00 86.88 98 ASP A O 1
ATOM 741 N N . LEU A 1 99 ? -5.648 -1.213 3.151 1.00 86.25 99 LEU A N 1
ATOM 742 C CA . LEU A 1 99 ? -6.325 -0.514 2.061 1.00 86.25 99 LEU A CA 1
ATOM 743 C C . LEU A 1 99 ? -7.794 -0.231 2.304 1.00 86.25 99 LEU A C 1
ATOM 745 O O . LEU A 1 99 ? -8.291 0.785 1.823 1.00 86.25 99 LEU A O 1
ATOM 749 N N . VAL A 1 100 ? -8.487 -1.062 3.075 1.00 88.38 100 VAL A N 1
ATOM 750 C CA . VAL A 1 100 ? -9.851 -0.734 3.503 1.00 88.38 100 VAL A CA 1
ATOM 751 C C . VAL A 1 100 ? -9.844 0.525 4.370 1.00 88.38 100 VAL A C 1
ATOM 753 O O . VAL A 1 100 ? -10.662 1.427 4.173 1.00 88.38 100 VAL A O 1
ATOM 756 N N . VAL A 1 101 ? -8.888 0.636 5.294 1.00 88.56 101 VAL A N 1
ATOM 757 C CA . VAL A 1 101 ? -8.737 1.846 6.114 1.00 88.56 101 VAL A CA 1
ATOM 758 C C . VAL A 1 101 ? -8.340 3.045 5.252 1.00 88.56 101 VAL A C 1
ATOM 760 O O . VAL A 1 101 ? -8.917 4.123 5.408 1.00 88.56 101 VAL A O 1
ATOM 763 N N . ALA A 1 102 ? -7.418 2.866 4.302 1.00 86.50 102 ALA A N 1
ATOM 764 C CA . ALA A 1 102 ? -7.031 3.916 3.363 1.00 86.50 102 ALA A CA 1
ATOM 765 C C . ALA A 1 102 ? -8.210 4.384 2.494 1.00 86.50 102 ALA A C 1
ATOM 767 O O . ALA A 1 102 ? -8.347 5.581 2.248 1.00 86.50 102 ALA A O 1
ATOM 768 N N . ALA A 1 103 ? -9.093 3.468 2.085 1.00 88.06 103 ALA A N 1
ATOM 769 C CA . ALA A 1 103 ? -10.292 3.774 1.318 1.00 88.06 103 ALA A CA 1
ATOM 770 C C . ALA A 1 103 ? -11.243 4.693 2.095 1.00 88.06 103 ALA A C 1
ATOM 772 O O . ALA A 1 103 ? -11.642 5.741 1.585 1.00 88.06 103 ALA A O 1
ATOM 773 N N . TYR A 1 104 ? -11.540 4.368 3.356 1.00 87.94 104 TYR A N 1
ATOM 774 C CA . TYR A 1 104 ? -12.316 5.267 4.215 1.00 87.94 104 TYR A CA 1
ATOM 775 C C . TYR A 1 104 ? -11.606 6.605 4.438 1.00 87.94 104 TYR A C 1
ATOM 777 O O . TYR A 1 104 ? -12.234 7.660 4.363 1.00 87.94 104 TYR A O 1
ATOM 785 N N . GLY A 1 105 ? -10.287 6.582 4.639 1.00 86.94 105 GLY A N 1
ATOM 786 C CA . GLY A 1 105 ? -9.482 7.797 4.743 1.00 86.94 105 GLY A CA 1
ATOM 787 C C . GLY A 1 105 ? -9.581 8.689 3.500 1.00 86.94 105 GLY A C 1
ATOM 788 O O . GLY A 1 105 ? -9.628 9.911 3.631 1.00 86.94 105 GLY A O 1
ATOM 789 N N . ALA A 1 106 ? -9.673 8.103 2.304 1.00 84.44 106 ALA A N 1
ATOM 790 C CA . ALA A 1 106 ? -9.806 8.836 1.047 1.00 84.44 106 ALA A CA 1
ATOM 791 C C . ALA A 1 106 ? -11.142 9.592 0.931 1.00 84.44 106 ALA A C 1
ATOM 793 O O . ALA A 1 106 ? -11.168 10.681 0.355 1.00 84.44 106 ALA A O 1
ATOM 794 N N . LEU A 1 107 ? -12.231 9.075 1.515 1.00 83.50 107 LEU A N 1
ATOM 795 C CA . LEU A 1 107 ? -13.520 9.783 1.574 1.00 83.50 107 LEU A CA 1
ATOM 796 C C . LEU A 1 107 ? -13.432 11.061 2.422 1.00 83.50 107 LEU A C 1
ATOM 798 O O . LEU A 1 107 ? -14.042 12.084 2.094 1.00 83.50 107 LEU A O 1
ATOM 802 N N . GLU A 1 108 ? -12.620 11.022 3.477 1.00 83.94 108 GLU A N 1
ATOM 803 C CA . GLU A 1 108 ? -12.433 12.139 4.403 1.00 83.94 108 GLU A CA 1
ATOM 804 C C . GLU A 1 108 ? -11.316 13.105 3.965 1.00 83.94 108 GLU A C 1
ATOM 806 O O . GLU A 1 108 ? -11.349 14.296 4.300 1.00 83.94 108 GLU A O 1
ATOM 811 N N . ALA A 1 109 ? -10.364 12.637 3.150 1.00 84.81 109 ALA A N 1
ATOM 812 C CA . ALA A 1 109 ? -9.155 13.352 2.737 1.00 84.81 109 ALA A CA 1
ATOM 813 C C . ALA A 1 109 ? -9.450 14.763 2.200 1.00 84.81 109 ALA A C 1
ATOM 815 O O . ALA A 1 109 ? -10.123 14.882 1.176 1.00 84.81 109 ALA A O 1
ATOM 816 N N . PRO A 1 110 ? -8.965 15.852 2.837 1.00 84.19 110 PRO A N 1
ATOM 817 C CA . PRO A 1 110 ? -9.335 17.224 2.485 1.00 84.19 110 PRO A CA 1
ATOM 818 C C . PRO A 1 110 ? -9.171 17.507 0.987 1.00 84.19 110 PRO A C 1
ATOM 820 O O . PRO A 1 110 ? -8.179 17.063 0.412 1.00 84.19 110 PRO A O 1
ATOM 823 N N . PRO A 1 111 ? -10.047 18.301 0.342 1.00 81.69 111 PRO A N 1
ATOM 824 C CA . PRO A 1 111 ? -9.987 18.477 -1.111 1.00 81.69 111 PRO A CA 1
ATOM 825 C C . PRO A 1 111 ? -8.634 18.969 -1.635 1.00 81.69 111 PRO A C 1
ATOM 827 O O . PRO A 1 111 ? -8.207 18.561 -2.701 1.00 81.69 111 PRO A O 1
ATOM 830 N N . ARG A 1 112 ? -7.916 19.776 -0.845 1.00 85.75 112 ARG A N 1
ATOM 831 C CA . ARG A 1 112 ? -6.553 20.252 -1.148 1.00 85.75 112 ARG A CA 1
ATOM 832 C C . ARG A 1 112 ? -5.476 19.158 -1.206 1.00 85.75 112 ARG A C 1
ATOM 834 O O . ARG A 1 112 ? -4.341 19.448 -1.552 1.00 85.75 112 ARG A O 1
ATOM 841 N N . THR A 1 113 ? -5.795 17.945 -0.762 1.00 86.06 113 THR A N 1
ATOM 842 C CA . THR A 1 113 ? -4.885 16.786 -0.753 1.00 86.06 113 THR A CA 1
ATOM 843 C C . THR A 1 113 ? -5.174 15.808 -1.889 1.00 86.06 113 THR A C 1
ATOM 845 O O . THR A 1 113 ? -4.448 14.830 -2.043 1.00 86.06 113 THR A O 1
ATOM 848 N N . VAL A 1 114 ? -6.213 16.077 -2.685 1.00 85.50 114 VAL A N 1
ATOM 849 C CA . VAL A 1 114 ? -6.663 15.227 -3.786 1.00 85.50 114 VAL A CA 1
ATOM 850 C C . VAL A 1 114 ? -6.577 16.026 -5.079 1.00 85.50 114 VAL A C 1
ATOM 852 O O . VAL A 1 114 ? -7.165 17.097 -5.195 1.00 85.50 114 VAL A O 1
ATOM 855 N N . GLU A 1 115 ? -5.860 15.482 -6.056 1.00 86.69 115 GLU A N 1
ATOM 856 C CA . GLU A 1 115 ? -5.754 16.059 -7.395 1.00 86.69 115 GLU A CA 1
ATOM 857 C C . GLU A 1 115 ? -6.678 15.316 -8.356 1.00 86.69 115 GLU A C 1
ATOM 859 O O . GLU A 1 115 ? -6.717 14.082 -8.374 1.00 86.69 115 GLU A O 1
ATOM 864 N N . LEU A 1 116 ? -7.413 16.067 -9.175 1.00 86.25 116 LEU A N 1
ATOM 865 C CA . LEU A 1 116 ? -8.259 15.497 -10.215 1.00 86.25 116 LEU A CA 1
ATOM 866 C C . LEU A 1 116 ? -7.422 15.259 -11.473 1.00 86.25 116 LEU A C 1
ATOM 868 O O . LEU A 1 116 ? -6.976 16.206 -12.115 1.00 86.25 116 LEU A O 1
ATOM 872 N N . LEU A 1 117 ? -7.223 13.990 -11.831 1.00 86.00 117 LEU A N 1
ATOM 873 C CA . LEU A 1 117 ? -6.460 13.621 -13.029 1.00 86.00 117 LEU A CA 1
ATOM 874 C C . LEU A 1 117 ? -7.319 13.614 -14.301 1.00 86.00 117 LEU A C 1
ATOM 876 O O . LEU A 1 117 ? -6.813 13.899 -15.384 1.00 86.00 117 LEU A O 1
ATOM 880 N N . TRP A 1 118 ? -8.602 13.263 -14.180 1.00 81.25 118 TRP A N 1
ATOM 881 C CA . TRP A 1 118 ? -9.528 13.139 -15.304 1.00 81.25 118 TRP A CA 1
ATOM 882 C C . TRP A 1 118 ? -10.974 13.380 -14.875 1.00 81.25 118 TRP A C 1
ATOM 884 O O . TRP A 1 118 ? -11.371 12.988 -13.780 1.00 81.25 118 TRP A O 1
ATOM 894 N N . GLY A 1 119 ? -11.775 13.931 -15.788 1.00 82.81 119 GLY A N 1
ATOM 895 C CA . GLY A 1 119 ? -13.212 14.120 -15.609 1.00 82.81 119 GLY A CA 1
ATOM 896 C C . GLY A 1 119 ? -13.533 15.360 -14.788 1.00 82.81 119 GLY A C 1
ATOM 897 O O . GLY A 1 119 ? -12.762 16.317 -14.766 1.00 82.81 119 GLY A O 1
ATOM 898 N N . GLU A 1 120 ? -14.683 15.330 -14.125 1.00 79.44 120 GLU A N 1
ATOM 899 C CA . GLU A 1 120 ? -15.155 16.407 -13.262 1.00 79.44 120 GLU A CA 1
ATOM 900 C C . GLU A 1 120 ? -15.135 15.969 -11.803 1.00 79.44 120 GLU A C 1
ATOM 902 O O . GLU A 1 120 ? -15.352 14.801 -11.462 1.00 79.44 120 GLU A O 1
ATOM 907 N N . ARG A 1 121 ? -14.875 16.928 -10.914 1.00 75.88 121 ARG A N 1
ATOM 908 C CA . ARG A 1 121 ? -14.858 16.664 -9.481 1.00 75.88 121 ARG A CA 1
ATOM 909 C C . ARG A 1 121 ? -16.288 16.436 -9.004 1.00 75.88 121 ARG A C 1
ATOM 911 O O . ARG A 1 121 ? -17.050 17.385 -8.847 1.00 75.88 121 ARG A O 1
ATOM 918 N N . ARG A 1 122 ? -16.639 15.177 -8.739 1.00 69.88 122 ARG A N 1
ATOM 919 C CA . ARG A 1 122 ? -17.945 14.843 -8.165 1.00 69.88 122 ARG A CA 1
ATOM 920 C C . ARG A 1 122 ? -18.052 15.347 -6.718 1.00 69.88 122 ARG A C 1
ATOM 922 O O . ARG A 1 122 ? -17.066 15.275 -5.973 1.00 69.88 122 ARG A O 1
ATOM 929 N N . PRO A 1 123 ? -19.229 15.838 -6.291 1.00 65.88 123 PRO A N 1
ATOM 930 C CA . PRO A 1 123 ? -19.486 16.103 -4.881 1.00 65.88 123 PRO A CA 1
ATOM 931 C C . PRO A 1 123 ? -19.288 14.828 -4.045 1.00 65.88 123 PRO A C 1
ATOM 933 O O . PRO A 1 123 ? -19.572 13.718 -4.509 1.00 65.88 123 PRO A O 1
ATOM 936 N N . ARG A 1 124 ? -18.785 14.970 -2.812 1.00 63.59 124 ARG A N 1
ATOM 937 C CA . ARG A 1 124 ? -18.638 13.829 -1.893 1.00 63.59 124 ARG A CA 1
ATOM 938 C C . ARG A 1 124 ? -20.011 13.217 -1.601 1.00 63.59 124 ARG A C 1
ATOM 940 O O . ARG A 1 124 ? -20.977 13.955 -1.448 1.00 63.59 124 ARG A O 1
ATOM 947 N N . GLY A 1 125 ? -20.079 11.888 -1.515 1.00 60.53 125 GLY A N 1
ATOM 948 C CA . GLY A 1 125 ? -21.313 11.169 -1.167 1.00 60.53 125 GLY A CA 1
ATOM 949 C C . GLY A 1 125 ? -22.333 11.014 -2.303 1.00 60.53 125 GLY A C 1
ATOM 950 O O . GLY A 1 125 ? -23.488 10.716 -2.038 1.00 60.53 125 GLY A O 1
ATOM 951 N N . THR A 1 126 ? -21.943 11.199 -3.569 1.00 64.31 126 THR A N 1
ATOM 952 C CA . THR A 1 126 ? -22.868 11.181 -4.726 1.00 64.31 126 THR A CA 1
ATOM 953 C C . THR A 1 126 ? -23.244 9.789 -5.250 1.00 64.31 126 THR A C 1
ATOM 955 O O . THR A 1 126 ? -23.375 9.586 -6.451 1.00 64.31 126 THR A O 1
ATOM 958 N N . GLY A 1 127 ? -23.455 8.809 -4.372 1.00 71.31 127 GLY A N 1
ATOM 959 C CA . GLY A 1 127 ? -24.148 7.574 -4.760 1.00 71.31 127 GLY A CA 1
ATOM 960 C C . GLY A 1 127 ? -23.398 6.583 -5.659 1.00 71.31 127 GLY A C 1
ATOM 961 O O . GLY A 1 127 ? -23.990 5.616 -6.125 1.00 71.31 127 GLY A O 1
ATOM 962 N N . GLY A 1 128 ? -22.114 6.816 -5.939 1.00 84.75 128 GLY A N 1
ATOM 963 C CA . GLY A 1 128 ? -21.317 5.978 -6.837 1.00 84.75 128 GLY A CA 1
ATOM 964 C C . GLY A 1 128 ? -20.314 5.092 -6.108 1.00 84.75 128 GLY A C 1
ATOM 965 O O . GLY A 1 128 ? -19.767 5.481 -5.073 1.00 84.75 128 GLY A O 1
ATOM 966 N N . ASN A 1 129 ? -20.016 3.935 -6.699 1.00 88.75 129 ASN A N 1
ATOM 967 C CA . ASN A 1 129 ? -18.921 3.081 -6.251 1.00 88.75 129 ASN A CA 1
ATOM 968 C C . ASN A 1 129 ? -17.569 3.755 -6.526 1.00 88.75 129 ASN A C 1
ATOM 970 O O . ASN A 1 129 ? -17.388 4.424 -7.546 1.00 88.75 129 ASN A O 1
ATOM 974 N N . VAL A 1 130 ? -16.605 3.555 -5.632 1.00 88.44 130 VAL A N 1
ATOM 975 C CA . VAL A 1 130 ? -15.254 4.112 -5.752 1.00 88.44 130 VAL A CA 1
ATOM 976 C C . VAL A 1 130 ? -14.236 2.982 -5.709 1.00 88.44 130 VAL A C 1
ATOM 978 O O . VAL A 1 130 ? -14.262 2.163 -4.794 1.00 88.44 130 VAL A O 1
ATOM 981 N N . ALA A 1 131 ? -13.326 2.955 -6.681 1.00 89.62 131 ALA A N 1
ATOM 982 C CA . ALA A 1 131 ? -12.162 2.082 -6.651 1.00 89.62 131 ALA A CA 1
ATOM 983 C C . ALA A 1 131 ? -10.958 2.841 -6.082 1.00 89.62 131 ALA A C 1
ATOM 985 O O . ALA A 1 131 ? -10.684 3.987 -6.457 1.00 89.62 131 ALA A O 1
ATOM 986 N N . ILE A 1 132 ? -10.237 2.187 -5.180 1.00 89.31 132 ILE A N 1
ATOM 987 C CA . ILE A 1 132 ? -9.016 2.686 -4.560 1.00 89.31 132 ILE A CA 1
ATOM 988 C C . ILE A 1 132 ? -7.874 1.797 -5.026 1.00 89.31 132 ILE A C 1
ATOM 990 O O . ILE A 1 132 ? -7.880 0.594 -4.772 1.00 89.31 132 ILE A O 1
ATOM 994 N N . LEU A 1 133 ? -6.902 2.403 -5.705 1.00 90.31 133 LEU A N 1
ATOM 995 C CA . LEU A 1 133 ? -5.714 1.729 -6.217 1.00 90.31 133 LEU A CA 1
ATOM 996 C C . LEU A 1 133 ? -4.477 2.308 -5.528 1.00 90.31 133 LEU A C 1
ATOM 998 O O . LEU A 1 133 ? -4.267 3.528 -5.530 1.00 90.31 133 LEU A O 1
ATOM 1002 N N . ALA A 1 134 ? -3.646 1.435 -4.964 1.00 88.25 134 ALA A N 1
ATOM 1003 C CA . ALA A 1 134 ? -2.413 1.810 -4.286 1.00 88.25 134 ALA A CA 1
ATOM 1004 C C . ALA A 1 134 ? -1.240 0.972 -4.809 1.00 88.25 134 ALA A C 1
ATOM 1006 O O . ALA A 1 134 ? -1.038 -0.177 -4.415 1.00 88.25 134 ALA A O 1
ATOM 1007 N N . ALA A 1 135 ? -0.451 1.572 -5.702 1.00 88.75 135 ALA A N 1
ATOM 1008 C CA . ALA A 1 135 ? 0.796 0.989 -6.178 1.00 88.75 135 ALA A CA 1
ATOM 1009 C C . ALA A 1 135 ? 1.948 1.365 -5.234 1.00 88.75 135 ALA A 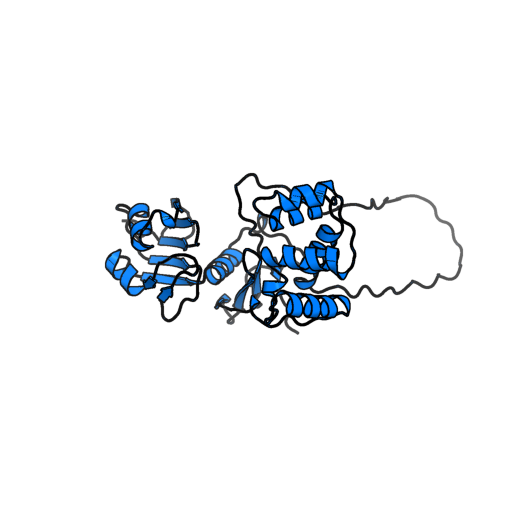C 1
ATOM 1011 O O . ALA A 1 135 ? 2.199 2.542 -4.981 1.00 88.75 135 ALA A O 1
ATOM 1012 N N . GLY A 1 136 ? 2.664 0.357 -4.746 1.00 85.44 136 GLY A N 1
ATOM 1013 C CA . GLY A 1 136 ? 3.799 0.488 -3.835 1.00 85.44 136 GLY A CA 1
ATOM 1014 C C . GLY A 1 136 ? 4.713 -0.723 -3.977 1.00 85.44 136 GLY A C 1
ATOM 1015 O O . GLY A 1 136 ? 5.098 -1.076 -5.088 1.00 85.44 136 GLY A O 1
ATOM 1016 N N . THR A 1 137 ? 5.049 -1.403 -2.880 1.00 83.00 137 THR A N 1
ATOM 1017 C CA . THR A 1 137 ? 5.766 -2.694 -2.949 1.00 83.00 137 THR A CA 1
ATOM 1018 C C . THR A 1 137 ? 4.979 -3.744 -3.745 1.00 83.00 137 THR A C 1
ATOM 1020 O O . THR A 1 137 ? 5.579 -4.522 -4.486 1.00 83.00 137 THR A O 1
ATOM 1023 N N . GLY A 1 138 ? 3.651 -3.723 -3.619 1.00 85.69 138 GLY A N 1
ATOM 1024 C CA . GLY A 1 138 ? 2.700 -4.488 -4.426 1.00 85.69 138 GLY A CA 1
ATOM 1025 C C . GLY A 1 138 ? 1.696 -3.574 -5.131 1.00 85.69 138 GLY A C 1
ATOM 1026 O O . GLY A 1 138 ? 1.918 -2.362 -5.227 1.00 85.69 138 GLY A O 1
ATOM 1027 N N . LEU A 1 139 ? 0.594 -4.153 -5.602 1.00 88.88 139 LEU A N 1
ATOM 1028 C CA . LEU A 1 139 ? -0.565 -3.414 -6.106 1.00 88.88 139 LEU A CA 1
ATOM 1029 C C . LEU A 1 139 ? -1.774 -3.802 -5.268 1.00 88.88 139 LEU A C 1
ATOM 1031 O O . LEU A 1 139 ? -2.365 -4.858 -5.479 1.00 88.88 139 LEU A O 1
ATOM 1035 N N . GLY A 1 140 ? -2.126 -2.949 -4.317 1.00 87.25 140 GLY A N 1
ATOM 1036 C CA . GLY A 1 140 ? -3.317 -3.173 -3.524 1.00 87.25 140 GLY A CA 1
ATOM 1037 C C . GLY A 1 140 ? -4.534 -2.483 -4.142 1.00 87.25 140 GLY A C 1
ATOM 1038 O O . GLY A 1 140 ? -4.432 -1.384 -4.702 1.00 87.25 140 GLY A O 1
ATOM 1039 N N . GLU A 1 141 ? -5.691 -3.124 -3.987 1.00 90.12 141 GLU A N 1
ATOM 1040 C CA . GLU A 1 141 ? -6.972 -2.631 -4.480 1.00 90.12 141 GLU A CA 1
ATOM 1041 C C . GLU A 1 141 ? -8.064 -2.770 -3.410 1.00 90.12 141 GLU A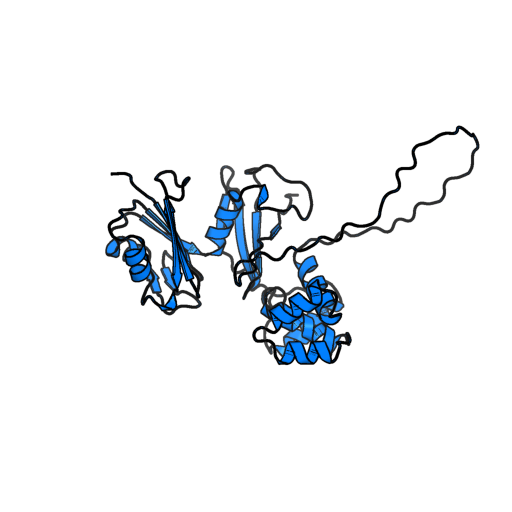 C 1
ATOM 1043 O O . GLU A 1 141 ? -8.177 -3.792 -2.730 1.00 90.12 141 GLU A O 1
ATOM 1048 N N . ALA A 1 142 ? -8.904 -1.748 -3.276 1.00 90.56 142 ALA A N 1
ATOM 1049 C CA . ALA A 1 142 ? -10.114 -1.802 -2.463 1.00 90.56 142 ALA A CA 1
ATOM 1050 C C . ALA A 1 142 ? -11.276 -1.149 -3.210 1.00 90.56 142 ALA A C 1
ATOM 1052 O O . ALA A 1 142 ? -11.084 -0.236 -4.017 1.00 90.56 142 ALA A O 1
ATOM 1053 N N . ALA A 1 143 ? -12.492 -1.594 -2.914 1.00 90.44 143 ALA A N 1
ATOM 1054 C CA . ALA A 1 143 ? -13.704 -0.982 -3.437 1.00 90.44 143 ALA A CA 1
ATOM 1055 C C . ALA A 1 143 ? -14.530 -0.389 -2.297 1.00 90.44 143 ALA A C 1
ATOM 1057 O O . ALA A 1 143 ? -14.623 -0.956 -1.213 1.00 90.44 143 ALA A O 1
ATOM 1058 N N . LEU A 1 144 ? -15.150 0.753 -2.553 1.00 90.19 144 LEU A N 1
ATOM 1059 C CA . LEU A 1 144 ? -16.187 1.344 -1.723 1.00 90.19 144 LEU A CA 1
ATOM 1060 C C . LEU A 1 144 ? -17.484 1.256 -2.515 1.00 90.19 144 LEU A C 1
ATOM 1062 O O . LEU A 1 144 ? -17.652 1.963 -3.508 1.00 90.19 144 LEU A O 1
ATOM 1066 N N . VAL A 1 145 ? -18.380 0.371 -2.098 1.00 91.31 145 VAL A N 1
ATOM 1067 C CA . VA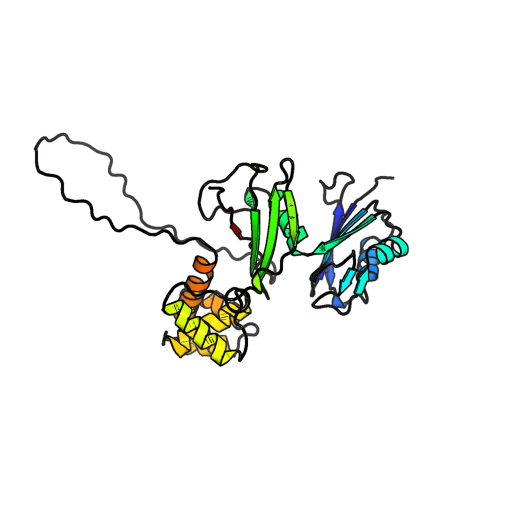L A 1 145 ? -19.683 0.169 -2.730 1.00 91.31 145 VAL A CA 1
ATOM 1068 C C . VAL A 1 145 ? -20.706 1.071 -2.061 1.00 91.31 145 VAL A C 1
ATOM 1070 O O . VAL A 1 145 ? -20.777 1.113 -0.836 1.00 91.31 145 VAL A O 1
ATOM 1073 N N . TRP A 1 146 ? -21.480 1.809 -2.848 1.00 90.06 146 TRP A N 1
ATOM 1074 C CA . TRP A 1 146 ? -22.588 2.599 -2.329 1.00 90.06 146 TRP A CA 1
ATOM 1075 C C . TRP A 1 146 ? -23.796 1.698 -2.058 1.00 90.06 146 TRP A C 1
ATOM 1077 O O . TRP A 1 146 ? -24.281 1.036 -2.973 1.00 90.06 146 TRP A O 1
ATOM 1087 N N . ASP A 1 147 ? -24.287 1.675 -0.819 1.00 90.00 147 ASP A N 1
ATOM 1088 C CA . ASP A 1 147 ? -25.440 0.853 -0.414 1.00 90.00 147 ASP A CA 1
ATOM 1089 C C . ASP A 1 147 ? -26.794 1.583 -0.515 1.00 90.00 147 ASP A C 1
ATOM 1091 O O . ASP A 1 147 ? -27.830 1.021 -0.169 1.00 90.00 147 ASP A O 1
ATOM 1095 N N . GLY A 1 148 ? -26.796 2.826 -1.006 1.00 87.62 148 GLY A N 1
ATOM 1096 C CA . GLY A 1 148 ? -27.961 3.715 -1.016 1.00 87.62 148 GLY A CA 1
ATOM 1097 C C . GLY A 1 148 ? -27.843 4.859 -0.007 1.00 87.62 148 GLY A C 1
ATOM 1098 O O . GLY A 1 148 ? -28.388 5.933 -0.253 1.00 87.62 148 GLY A O 1
ATOM 1099 N N . GLU A 1 149 ? -27.069 4.669 1.063 1.00 87.56 149 GLU A N 1
ATOM 1100 C CA . GLU A 1 149 ? -26.913 5.633 2.158 1.00 87.56 149 GLU A CA 1
ATOM 1101 C C . GLU A 1 149 ? -25.443 5.975 2.437 1.00 87.56 149 GLU A C 1
ATOM 1103 O O . GLU A 1 149 ? -25.109 7.118 2.763 1.00 87.56 149 GLU A O 1
ATOM 1108 N N . ARG A 1 150 ? -24.547 4.994 2.315 1.00 87.69 150 ARG A N 1
ATOM 1109 C CA . ARG A 1 150 ? -23.127 5.129 2.638 1.00 87.69 150 ARG A CA 1
ATOM 1110 C C . ARG A 1 150 ? -22.249 4.220 1.788 1.00 87.69 150 ARG A C 1
ATOM 1112 O O . ARG A 1 150 ? -22.687 3.275 1.138 1.00 87.69 150 ARG A O 1
ATOM 1119 N N . HIS A 1 151 ? -20.950 4.492 1.845 1.00 89.50 151 HIS A N 1
ATOM 1120 C CA . HIS A 1 151 ? -19.935 3.614 1.278 1.00 89.50 151 HIS A CA 1
ATOM 1121 C C . HIS A 1 151 ? -19.593 2.468 2.233 1.00 89.50 151 HIS A C 1
ATOM 1123 O O . HIS A 1 151 ? -19.126 2.679 3.356 1.00 89.50 151 HIS A O 1
ATOM 1129 N N . VAL A 1 152 ? -19.761 1.242 1.752 1.00 89.50 152 VAL A N 1
ATOM 1130 C CA . VAL A 1 152 ? -19.308 0.009 2.395 1.00 89.50 152 VAL A CA 1
ATOM 1131 C C . VAL A 1 152 ? -18.030 -0.450 1.707 1.00 89.50 152 VAL A C 1
ATOM 1133 O O . VAL A 1 152 ? -17.985 -0.618 0.492 1.00 89.50 152 VAL A O 1
ATOM 1136 N N . SER A 1 153 ? -16.968 -0.629 2.483 1.00 87.38 153 SER A N 1
ATOM 1137 C CA . SER A 1 153 ? -15.688 -1.085 1.953 1.00 87.38 153 SER A CA 1
ATOM 1138 C C . SER A 1 153 ? -15.675 -2.589 1.699 1.00 87.38 153 SER A C 1
ATOM 1140 O O . SER A 1 153 ? -16.240 -3.378 2.456 1.00 87.38 153 SER A O 1
ATOM 1142 N N . LEU A 1 154 ? -14.973 -2.977 0.642 1.00 86.75 154 LEU A N 1
ATOM 1143 C CA . LEU A 1 154 ? -14.644 -4.345 0.291 1.00 86.75 154 LEU A CA 1
ATOM 1144 C C . LEU A 1 154 ? -13.127 -4.436 0.136 1.00 86.75 154 LEU A C 1
ATOM 1146 O O . LEU A 1 154 ? -12.540 -3.768 -0.721 1.00 86.75 154 LEU A O 1
ATOM 1150 N N . ALA A 1 155 ? -12.502 -5.263 0.974 1.00 82.44 155 ALA A N 1
ATOM 1151 C CA . ALA A 1 155 ? -11.123 -5.682 0.763 1.00 82.44 155 ALA A CA 1
ATOM 1152 C C . ALA A 1 155 ? -11.063 -6.561 -0.490 1.00 82.44 155 ALA A C 1
ATOM 1154 O O . ALA A 1 155 ? -11.906 -7.445 -0.664 1.00 82.44 155 ALA A O 1
ATOM 1155 N N . THR A 1 156 ? -10.073 -6.332 -1.349 1.00 84.75 156 THR A N 1
ATOM 1156 C CA . THR A 1 156 ? -9.884 -7.132 -2.561 1.00 84.75 156 THR A CA 1
ATOM 1157 C C . THR A 1 156 ? -8.416 -7.495 -2.739 1.00 84.75 156 THR A C 1
ATOM 1159 O O . THR A 1 156 ? -7.534 -6.830 -2.211 1.00 84.75 156 THR A O 1
ATOM 1162 N N . GLU A 1 157 ? -8.166 -8.533 -3.530 1.00 83.19 157 GLU A N 1
ATOM 1163 C CA . GLU A 1 157 ? -6.827 -8.934 -3.982 1.00 83.19 157 GLU A CA 1
ATOM 1164 C C . GLU A 1 157 ? -6.686 -8.662 -5.491 1.00 83.19 157 GLU A C 1
ATOM 1166 O O . GLU A 1 157 ? -6.082 -9.436 -6.237 1.00 83.19 157 GLU A O 1
ATOM 1171 N N . GLY A 1 158 ? -7.326 -7.586 -5.969 1.00 86.12 158 GLY A N 1
ATOM 1172 C CA . GLY A 1 158 ? -7.498 -7.304 -7.395 1.00 86.12 158 GLY A CA 1
ATOM 1173 C C . GLY A 1 158 ? -6.180 -7.136 -8.154 1.00 86.12 158 GLY A C 1
ATOM 1174 O O . GLY A 1 158 ? -6.049 -7.635 -9.269 1.00 86.12 158 GLY A O 1
ATOM 1175 N N . GLY A 1 159 ? -5.128 -6.615 -7.514 1.00 88.12 159 GLY A N 1
ATOM 1176 C CA . GLY A 1 159 ? -3.808 -6.505 -8.145 1.00 88.12 159 GLY A CA 1
ATOM 1177 C C . GLY A 1 159 ? -3.163 -7.855 -8.487 1.00 88.12 159 GLY A C 1
ATOM 1178 O O . GLY A 1 159 ? -2.243 -7.934 -9.312 1.00 88.12 159 GLY A O 1
ATOM 1179 N N . HIS A 1 160 ? -3.665 -8.950 -7.912 1.00 90.00 160 HIS A N 1
ATOM 1180 C CA . HIS A 1 160 ? -3.244 -10.301 -8.244 1.00 90.00 160 HIS A CA 1
ATOM 1181 C C . HIS A 1 160 ? -4.009 -10.911 -9.422 1.00 90.00 160 HIS A C 1
ATOM 1183 O O . HIS A 1 160 ? -3.680 -12.037 -9.784 1.00 90.00 160 HIS A O 1
ATOM 1189 N N . VAL A 1 161 ? -4.967 -10.244 -10.071 1.00 93.00 161 VAL A N 1
ATOM 1190 C CA . VAL A 1 161 ? -5.589 -10.783 -11.299 1.00 93.00 161 VAL A CA 1
ATOM 1191 C C . VAL A 1 161 ? -4.599 -10.814 -12.466 1.00 93.00 161 VAL A C 1
ATOM 1193 O O . VAL A 1 161 ? -3.569 -10.134 -12.444 1.00 93.00 161 VAL A O 1
ATOM 1196 N N . ASP A 1 162 ? -4.873 -11.654 -13.466 1.00 95.31 162 ASP A N 1
ATOM 1197 C CA . ASP A 1 162 ? -4.001 -11.813 -14.632 1.00 95.31 162 ASP A CA 1
ATOM 1198 C C . ASP A 1 162 ? -3.859 -10.511 -15.420 1.00 95.31 162 ASP A C 1
ATOM 1200 O O . ASP A 1 162 ? -4.831 -9.802 -15.672 1.00 95.31 162 ASP A O 1
ATOM 1204 N N . PHE A 1 163 ? -2.627 -10.210 -15.832 1.00 95.06 163 PHE A N 1
ATOM 1205 C CA . PHE A 1 163 ? -2.368 -9.109 -16.745 1.00 95.06 163 PHE A CA 1
ATOM 1206 C C . PHE A 1 163 ? -2.946 -9.450 -18.121 1.00 95.06 163 PHE A C 1
ATOM 1208 O O . PHE A 1 163 ? -2.516 -10.422 -18.746 1.00 95.06 163 PHE A O 1
ATOM 1215 N N . ALA A 1 164 ? -3.894 -8.635 -18.586 1.00 94.38 164 ALA A N 1
ATOM 1216 C CA . ALA A 1 164 ? -4.557 -8.781 -19.877 1.00 94.38 164 ALA A CA 1
ATOM 1217 C C . ALA A 1 164 ? -4.026 -7.732 -20.877 1.00 94.38 164 ALA A C 1
ATOM 1219 O O . ALA A 1 164 ? -4.416 -6.563 -20.795 1.00 94.38 164 ALA A O 1
ATOM 1220 N N . PRO A 1 165 ? -3.131 -8.107 -21.814 1.00 93.56 165 PRO A N 1
ATOM 1221 C CA . PRO A 1 165 ? -2.602 -7.187 -22.813 1.00 93.56 165 PRO A CA 1
ATOM 1222 C C . PRO A 1 165 ? -3.681 -6.642 -23.744 1.00 93.56 165 PRO A C 1
ATOM 1224 O O . PRO A 1 165 ? -4.521 -7.390 -24.237 1.00 93.56 165 PRO A O 1
ATOM 1227 N N . ARG A 1 166 ? -3.600 -5.349 -24.055 1.00 93.38 166 ARG A N 1
ATOM 1228 C CA . ARG A 1 166 ? -4.515 -4.642 -24.966 1.00 93.38 166 ARG A CA 1
ATOM 1229 C C . ARG A 1 166 ? -3.825 -4.122 -26.226 1.00 93.38 166 ARG A C 1
ATOM 1231 O O . ARG A 1 166 ? -4.431 -3.417 -27.024 1.00 93.38 166 ARG A O 1
ATOM 1238 N N . SER A 1 167 ? -2.537 -4.413 -26.390 1.00 94.19 167 SER A N 1
ATOM 1239 C CA . SER A 1 167 ? -1.757 -4.034 -27.568 1.00 94.19 167 SER A CA 1
ATOM 1240 C C . SER A 1 167 ? -0.647 -5.041 -27.843 1.00 94.19 167 SER A C 1
ATOM 1242 O O . SER A 1 167 ? -0.214 -5.757 -26.942 1.00 94.19 167 SER A O 1
ATOM 1244 N N . GLU A 1 168 ? -0.114 -5.024 -29.064 1.00 96.56 168 GLU A N 1
ATOM 1245 C CA . GLU A 1 168 ? 1.061 -5.817 -29.451 1.00 96.56 168 GLU A CA 1
ATOM 1246 C C . GLU A 1 168 ? 2.273 -5.572 -28.539 1.00 96.56 168 GLU A C 1
ATOM 1248 O O . GLU A 1 168 ? 3.020 -6.492 -28.207 1.00 96.56 168 GLU A O 1
ATOM 1253 N N . LEU A 1 169 ? 2.466 -4.325 -28.093 1.00 95.88 169 LEU A N 1
ATOM 1254 C CA . LEU A 1 169 ? 3.535 -3.982 -27.156 1.00 95.88 169 LEU A CA 1
ATOM 1255 C C . LEU A 1 169 ? 3.317 -4.656 -25.794 1.00 95.88 169 LEU A C 1
ATOM 1257 O O . LEU A 1 169 ? 4.244 -5.238 -25.235 1.00 95.88 169 LEU A O 1
ATOM 1261 N N . GLU A 1 170 ? 2.091 -4.601 -25.272 1.00 96.00 170 GLU A N 1
ATOM 1262 C CA . GLU A 1 170 ? 1.728 -5.249 -24.008 1.00 96.00 170 GLU A CA 1
ATOM 1263 C C . GLU A 1 170 ? 1.768 -6.784 -24.127 1.00 96.00 170 GLU A C 1
ATOM 1265 O O . GLU A 1 170 ? 2.138 -7.463 -23.169 1.00 96.00 170 GLU A O 1
ATOM 1270 N N . ALA A 1 171 ? 1.457 -7.349 -25.299 1.00 97.31 171 ALA A N 1
ATOM 1271 C CA . ALA A 1 171 ? 1.543 -8.787 -25.551 1.00 97.31 171 ALA A CA 1
ATOM 1272 C C . ALA A 1 171 ? 3.002 -9.267 -25.518 1.00 97.31 171 ALA A C 1
ATOM 1274 O O . ALA A 1 171 ? 3.323 -10.258 -24.856 1.00 97.31 171 ALA A O 1
ATOM 1275 N N . ARG A 1 172 ? 3.921 -8.516 -26.141 1.00 97.75 172 ARG A N 1
ATOM 1276 C CA . ARG A 1 172 ? 5.365 -8.776 -26.024 1.00 97.75 172 ARG A CA 1
ATOM 1277 C C . ARG A 1 172 ? 5.868 -8.616 -24.594 1.00 97.75 172 ARG A C 1
ATOM 1279 O O . ARG A 1 172 ? 6.677 -9.434 -24.154 1.00 97.75 172 ARG A O 1
ATOM 1286 N N . LEU A 1 173 ? 5.369 -7.623 -23.853 1.00 97.50 173 LEU A N 1
ATOM 1287 C CA . LEU A 1 173 ? 5.675 -7.477 -22.430 1.00 97.50 173 LEU A CA 1
ATOM 1288 C C . LEU A 1 173 ? 5.232 -8.717 -21.642 1.00 97.50 173 LEU A C 1
ATOM 1290 O O . LEU A 1 173 ? 6.024 -9.255 -20.871 1.00 97.50 173 LEU A O 1
ATOM 1294 N N . LEU A 1 174 ? 4.007 -9.208 -21.852 1.00 97.50 174 LEU A N 1
ATOM 1295 C CA . LEU A 1 174 ? 3.513 -10.418 -21.189 1.00 97.50 174 LEU A CA 1
ATOM 1296 C C . LEU A 1 174 ? 4.436 -11.615 -21.459 1.00 97.50 174 LEU A C 1
ATOM 1298 O O . LEU A 1 174 ? 4.827 -12.307 -20.518 1.00 97.50 174 LEU A O 1
ATOM 1302 N N . LEU A 1 175 ? 4.825 -11.847 -22.717 1.00 97.12 175 LEU A N 1
ATOM 1303 C CA . LEU A 1 175 ? 5.738 -12.939 -23.082 1.00 97.12 175 LEU A CA 1
ATOM 1304 C C . LEU A 1 175 ? 7.120 -12.777 -22.435 1.00 97.12 175 LEU A C 1
ATOM 1306 O O . LEU A 1 175 ? 7.662 -13.737 -21.880 1.00 97.12 175 LEU A O 1
ATOM 1310 N N . PHE A 1 176 ? 7.665 -11.558 -22.449 1.00 97.69 176 PHE A N 1
ATOM 1311 C CA . PHE A 1 176 ? 8.928 -11.230 -21.792 1.00 97.69 176 PHE A CA 1
ATOM 1312 C C . PHE A 1 176 ? 8.880 -11.536 -20.288 1.00 97.69 176 PHE A C 1
ATOM 1314 O O . PHE A 1 176 ? 9.766 -12.216 -19.764 1.00 97.69 176 PHE A O 1
ATOM 1321 N N . LEU A 1 177 ? 7.825 -11.095 -19.595 1.00 97.31 177 LEU A N 1
ATOM 1322 C CA . LEU A 1 177 ? 7.669 -11.314 -18.158 1.00 97.31 177 LEU A CA 1
ATOM 1323 C C . LEU A 1 177 ? 7.406 -12.777 -17.813 1.00 97.31 177 LEU A C 1
ATOM 1325 O O . LEU A 1 177 ? 7.967 -13.261 -16.832 1.00 97.31 177 LEU A O 1
ATOM 1329 N N . ARG A 1 178 ? 6.635 -13.511 -18.624 1.00 96.75 178 ARG A N 1
ATOM 1330 C CA . ARG A 1 178 ? 6.440 -14.958 -18.434 1.00 96.75 178 ARG A CA 1
ATOM 1331 C C . ARG A 1 178 ? 7.762 -15.711 -18.526 1.00 96.75 178 ARG A C 1
ATOM 1333 O O . ARG A 1 178 ? 8.056 -16.508 -17.639 1.00 96.75 178 ARG A O 1
ATOM 1340 N N . LYS A 1 179 ? 8.583 -15.420 -19.545 1.00 95.88 179 LYS A N 1
ATOM 1341 C CA . LYS A 1 179 ? 9.910 -16.037 -19.705 1.00 95.88 179 LYS A CA 1
ATOM 1342 C C . LYS A 1 179 ? 10.834 -15.697 -18.536 1.00 95.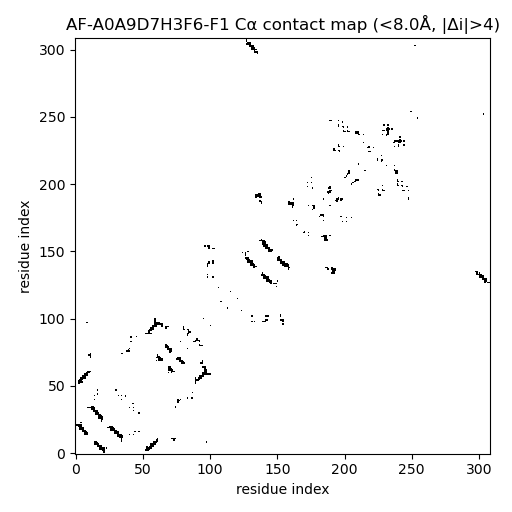88 179 LYS A C 1
ATOM 1344 O O . LYS A 1 179 ? 11.541 -16.568 -18.044 1.00 95.88 179 LYS A O 1
ATOM 1349 N N . ARG A 1 180 ? 10.822 -14.441 -18.085 1.00 93.88 180 ARG A N 1
ATOM 1350 C CA . ARG A 1 180 ? 11.690 -13.964 -17.003 1.00 93.88 180 ARG A CA 1
ATOM 1351 C C . ARG A 1 180 ? 11.301 -14.502 -15.628 1.00 93.88 180 ARG A C 1
ATOM 1353 O O . ARG A 1 180 ? 12.173 -14.829 -14.834 1.00 93.88 180 ARG A O 1
ATOM 1360 N N . LEU A 1 181 ? 10.007 -14.514 -15.317 1.00 93.44 181 LEU A N 1
ATOM 1361 C CA . LEU A 1 181 ? 9.509 -14.844 -13.981 1.00 93.44 181 LEU A CA 1
ATOM 1362 C C . LEU A 1 181 ? 9.215 -16.337 -13.811 1.00 93.44 181 LEU A C 1
ATOM 1364 O O . LEU A 1 181 ? 9.075 -16.785 -12.675 1.00 93.44 181 LEU A O 1
ATOM 1368 N N . GLY A 1 182 ? 9.069 -17.084 -14.912 1.00 91.56 182 GLY A N 1
ATOM 1369 C CA . GLY A 1 182 ? 8.735 -18.512 -14.895 1.00 91.56 182 GLY A CA 1
ATOM 1370 C C . GLY A 1 182 ? 7.349 -18.820 -14.317 1.00 91.56 182 GLY A C 1
ATOM 1371 O O . GLY A 1 182 ? 7.075 -19.955 -13.945 1.00 91.56 182 GLY A O 1
ATOM 1372 N N . LYS A 1 183 ? 6.479 -17.812 -14.189 1.00 89.44 183 LYS A N 1
ATOM 1373 C CA . LYS A 1 183 ? 5.168 -17.918 -13.536 1.00 89.44 183 LYS A CA 1
ATOM 1374 C C . LYS A 1 183 ? 4.155 -16.939 -14.123 1.00 89.44 183 LYS A C 1
ATOM 1376 O O . LYS A 1 183 ? 4.463 -16.161 -15.027 1.00 89.44 183 LYS A O 1
ATOM 1381 N N . ARG A 1 184 ? 2.941 -16.987 -13.571 1.00 93.19 184 ARG A N 1
ATOM 1382 C CA . ARG A 1 184 ? 1.826 -16.080 -13.870 1.00 93.19 184 ARG A CA 1
ATOM 1383 C C . ARG A 1 184 ? 2.233 -14.611 -13.718 1.00 93.19 184 ARG A C 1
ATOM 1385 O O . ARG A 1 184 ? 2.926 -14.244 -12.765 1.00 93.19 184 ARG A O 1
ATOM 1392 N N . VAL A 1 185 ? 1.777 -13.781 -14.651 1.00 96.25 185 VAL A N 1
ATOM 1393 C CA . VAL A 1 185 ? 2.017 -12.333 -14.663 1.00 96.25 185 VAL A CA 1
ATOM 1394 C C . VAL A 1 185 ? 0.715 -11.650 -14.270 1.00 96.25 185 VAL A C 1
ATOM 1396 O O . VAL A 1 185 ? -0.218 -11.610 -15.063 1.00 96.25 185 VAL A O 1
ATOM 1399 N N . SER A 1 186 ? 0.644 -11.154 -13.037 1.00 95.44 186 SER A N 1
ATOM 1400 C CA . SER A 1 186 ? -0.487 -10.358 -12.557 1.00 95.44 186 SER A CA 1
ATOM 1401 C C . SER A 1 186 ? -0.281 -8.866 -12.816 1.00 95.44 186 SER A C 1
ATOM 1403 O O . SER A 1 186 ? 0.847 -8.443 -13.093 1.00 95.44 186 SER A O 1
ATOM 1405 N N . TYR A 1 187 ? -1.331 -8.056 -12.659 1.00 94.88 187 TYR A N 1
ATOM 1406 C CA . TYR A 1 187 ? -1.200 -6.595 -12.717 1.00 94.88 187 TYR A CA 1
ATOM 1407 C C . TYR A 1 187 ? -0.164 -6.061 -11.726 1.00 94.88 187 TYR A C 1
ATOM 1409 O O . TYR A 1 187 ? 0.642 -5.221 -12.107 1.00 94.88 187 TYR A O 1
ATOM 1417 N N . GLU A 1 188 ? -0.061 -6.617 -10.517 1.00 93.69 188 GLU A N 1
ATOM 1418 C CA . GLU A 1 188 ? 0.995 -6.274 -9.556 1.00 93.69 188 GLU A CA 1
ATOM 1419 C C . GLU A 1 188 ? 2.410 -6.447 -10.130 1.00 93.69 188 GLU A C 1
ATOM 1421 O O . GLU A 1 188 ? 3.302 -5.645 -9.856 1.00 93.69 188 GLU A O 1
ATOM 1426 N N . ARG A 1 189 ? 2.652 -7.471 -10.959 1.00 94.50 189 ARG A N 1
ATOM 1427 C CA . ARG A 1 189 ? 3.982 -7.698 -11.559 1.00 94.50 189 ARG A CA 1
ATOM 1428 C C . ARG A 1 189 ? 4.362 -6.620 -12.571 1.00 94.50 189 ARG A C 1
ATOM 1430 O O . ARG A 1 189 ? 5.544 -6.520 -12.903 1.00 94.50 189 ARG A O 1
ATOM 1437 N N . VAL A 1 190 ? 3.383 -5.847 -13.035 1.00 94.69 190 VAL A N 1
ATOM 1438 C CA . VAL A 1 190 ? 3.530 -4.742 -13.987 1.00 94.69 190 VAL A CA 1
ATOM 1439 C C . VAL A 1 190 ? 3.455 -3.385 -13.271 1.00 94.69 190 VAL A C 1
ATOM 1441 O O . VAL A 1 190 ? 4.263 -2.504 -13.547 1.00 94.69 190 VAL A O 1
ATOM 1444 N N . LEU A 1 191 ? 2.526 -3.226 -12.326 1.00 93.69 191 LEU A N 1
ATOM 1445 C CA . LEU A 1 191 ? 2.122 -1.968 -11.691 1.00 93.69 191 LEU A CA 1
ATOM 1446 C C . LEU A 1 191 ? 2.474 -1.942 -10.196 1.00 93.69 191 LEU A C 1
ATOM 1448 O O . LEU A 1 191 ? 1.628 -1.750 -9.330 1.00 93.69 191 LEU A O 1
ATOM 1452 N N . SER A 1 192 ? 3.753 -2.131 -9.899 1.00 92.12 192 SER A N 1
ATOM 1453 C CA . SER A 1 192 ? 4.328 -2.007 -8.556 1.00 92.12 192 SER A CA 1
ATOM 1454 C C . SER A 1 192 ? 5.741 -1.434 -8.652 1.00 92.12 192 SER A C 1
ATOM 1456 O O . SER A 1 192 ? 6.298 -1.308 -9.745 1.00 92.12 192 SER A O 1
ATOM 1458 N N . GLY A 1 193 ? 6.360 -1.129 -7.515 1.00 90.94 193 GLY A N 1
ATOM 1459 C CA . GLY A 1 193 ? 7.765 -0.741 -7.420 1.00 90.94 193 GLY A CA 1
ATOM 1460 C C . GLY A 1 193 ? 8.685 -1.735 -8.142 1.00 90.94 193 GLY A C 1
ATOM 1461 O O . GLY A 1 193 ? 9.411 -1.322 -9.047 1.00 90.94 193 GLY A O 1
ATOM 1462 N N . PRO A 1 194 ? 8.620 -3.050 -7.843 1.00 92.81 194 PRO A N 1
ATOM 1463 C CA . PRO A 1 194 ? 9.317 -4.074 -8.625 1.00 92.81 194 PRO A CA 1
ATOM 1464 C C . PRO A 1 194 ? 8.910 -4.112 -10.106 1.00 92.81 194 PRO A C 1
ATOM 1466 O O . PRO A 1 194 ? 9.757 -4.342 -10.972 1.00 92.81 194 PRO A O 1
ATOM 1469 N N . GLY A 1 195 ? 7.634 -3.849 -10.409 1.00 95.00 195 GLY A N 1
ATOM 1470 C CA . GLY A 1 195 ? 7.119 -3.731 -11.774 1.00 95.00 195 GLY A CA 1
ATOM 1471 C C . GLY A 1 195 ? 7.834 -2.665 -12.611 1.00 95.00 195 GLY A C 1
ATOM 1472 O O . GLY A 1 195 ? 8.118 -2.904 -13.782 1.00 95.00 195 GLY A O 1
ATOM 1473 N N . ILE A 1 196 ? 8.252 -1.542 -12.015 1.00 96.06 196 ILE A N 1
ATOM 1474 C CA . ILE A 1 196 ? 9.056 -0.524 -12.717 1.00 96.06 196 ILE A CA 1
ATOM 1475 C C . ILE A 1 196 ? 10.378 -1.102 -13.232 1.00 96.06 196 ILE A C 1
ATOM 1477 O O . ILE A 1 196 ? 10.764 -0.842 -14.373 1.00 96.06 196 ILE A O 1
ATOM 1481 N N . GLY A 1 197 ? 11.054 -1.933 -12.435 1.00 96.50 197 GLY A N 1
ATOM 1482 C CA . GLY A 1 197 ? 12.272 -2.624 -12.858 1.00 96.50 197 GLY A CA 1
ATOM 1483 C C . GLY A 1 197 ? 12.023 -3.602 -14.006 1.00 96.50 197 GLY A C 1
ATOM 1484 O O . GLY A 1 197 ? 12.807 -3.662 -14.953 1.00 96.50 197 GLY A O 1
ATOM 1485 N N . HIS A 1 198 ? 10.904 -4.328 -13.960 1.00 96.94 198 HIS A N 1
ATOM 1486 C CA . HIS A 1 198 ? 10.485 -5.220 -15.040 1.00 96.94 198 HIS A CA 1
ATOM 1487 C C . HIS A 1 198 ? 10.222 -4.473 -16.352 1.00 96.94 198 HIS A C 1
ATOM 1489 O O . HIS A 1 198 ? 10.702 -4.892 -17.406 1.00 96.94 198 HIS A O 1
ATOM 1495 N N . LEU A 1 199 ? 9.488 -3.361 -16.284 1.00 97.38 199 LEU A N 1
ATOM 1496 C CA . LEU A 1 199 ? 9.182 -2.514 -17.433 1.00 97.38 199 LEU A CA 1
ATOM 1497 C C . LEU A 1 199 ? 10.446 -1.881 -18.017 1.00 97.38 199 LEU A C 1
ATOM 1499 O O . LEU A 1 199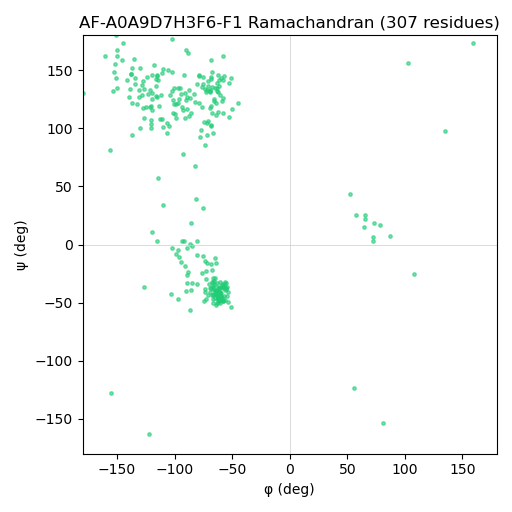 ? 10.628 -1.873 -19.233 1.00 97.38 199 LEU A O 1
ATOM 1503 N N . TYR A 1 200 ? 11.347 -1.400 -17.160 1.00 97.94 200 TYR A N 1
ATOM 1504 C CA . TYR A 1 200 ? 12.644 -0.889 -17.588 1.00 97.94 200 TYR A CA 1
ATOM 1505 C C . TYR A 1 200 ? 13.436 -1.948 -18.353 1.00 97.94 200 TYR A C 1
ATOM 1507 O O . TYR A 1 200 ? 13.931 -1.673 -19.442 1.00 97.94 200 TYR A O 1
ATOM 1515 N N . ASP A 1 201 ? 13.529 -3.165 -17.814 1.00 97.50 201 ASP A N 1
ATOM 1516 C CA . ASP A 1 201 ? 14.294 -4.244 -18.438 1.00 97.50 201 ASP A CA 1
ATOM 1517 C C . ASP A 1 201 ? 13.676 -4.705 -19.757 1.00 97.50 201 ASP A C 1
ATOM 1519 O O . ASP A 1 201 ? 14.404 -5.027 -20.696 1.00 97.50 201 ASP A O 1
ATOM 1523 N N . PHE A 1 202 ? 12.345 -4.695 -19.855 1.00 98.19 202 PHE A N 1
ATOM 1524 C CA . PHE A 1 202 ? 11.646 -4.926 -21.114 1.00 98.19 202 PHE A CA 1
ATOM 1525 C C . PHE A 1 202 ? 12.028 -3.867 -22.153 1.00 98.19 202 PHE A C 1
ATOM 1527 O O . PHE A 1 202 ? 12.442 -4.208 -23.262 1.00 98.19 202 PHE A O 1
ATOM 1534 N N . PHE A 1 203 ? 11.959 -2.582 -21.793 1.00 98.19 203 PHE A N 1
ATOM 1535 C CA . PHE A 1 203 ? 12.266 -1.517 -22.740 1.00 98.19 203 PHE A CA 1
ATOM 1536 C C . PHE A 1 203 ? 13.745 -1.446 -23.113 1.00 98.19 203 PHE A C 1
ATOM 1538 O O . PHE A 1 203 ? 14.061 -1.219 -24.278 1.00 98.19 203 PHE A O 1
ATOM 1545 N N . HIS A 1 204 ? 14.641 -1.626 -22.145 1.00 97.31 204 HIS A N 1
ATOM 1546 C CA . HIS A 1 204 ? 16.079 -1.578 -22.368 1.00 97.31 204 HIS A CA 1
ATOM 1547 C C . HIS A 1 204 ? 16.581 -2.812 -23.126 1.00 97.31 204 HIS A C 1
ATOM 1549 O O . HIS A 1 204 ? 17.321 -2.673 -24.097 1.00 97.31 204 HIS A O 1
ATOM 1555 N N . GLY A 1 205 ? 16.156 -4.005 -22.702 1.00 93.81 205 GLY A N 1
ATOM 1556 C CA . GLY A 1 205 ? 16.639 -5.274 -23.237 1.00 93.81 205 GLY A CA 1
ATOM 1557 C C . GLY A 1 205 ? 15.885 -5.744 -24.478 1.00 93.81 205 GLY A C 1
ATOM 1558 O O . GLY A 1 205 ? 16.504 -5.988 -25.508 1.00 93.81 205 GLY A O 1
ATOM 1559 N N . ALA A 1 206 ? 14.559 -5.881 -24.396 1.00 92.88 206 ALA A N 1
ATOM 1560 C CA . ALA A 1 206 ? 13.765 -6.489 -25.469 1.00 92.88 206 ALA A CA 1
ATOM 1561 C C . ALA A 1 206 ? 13.362 -5.484 -26.561 1.00 92.88 206 ALA A C 1
ATOM 1563 O O . ALA A 1 206 ? 13.403 -5.810 -27.742 1.00 92.88 206 ALA A O 1
ATOM 1564 N N . GLU A 1 207 ? 13.011 -4.252 -26.183 1.00 96.25 207 GLU A N 1
ATOM 1565 C CA . GLU A 1 207 ? 12.614 -3.201 -27.137 1.00 96.25 207 GLU A CA 1
ATOM 1566 C C . GLU A 1 207 ? 13.787 -2.299 -27.569 1.00 96.25 207 GLU A C 1
ATOM 1568 O O . GLU A 1 207 ? 13.584 -1.327 -28.301 1.00 96.25 207 GLU A O 1
ATOM 1573 N N . GLY A 1 208 ? 15.009 -2.578 -27.101 1.00 94.06 208 GLY A N 1
ATOM 1574 C CA . GLY A 1 208 ? 16.240 -1.927 -27.563 1.00 94.06 208 GLY A CA 1
ATOM 1575 C C . GLY A 1 208 ? 16.359 -0.430 -27.249 1.00 94.06 208 GLY A C 1
ATOM 1576 O O . GLY A 1 208 ? 17.104 0.293 -27.920 1.00 94.06 208 GLY A O 1
ATOM 1577 N N . ALA A 1 209 ? 15.635 0.085 -26.251 1.00 95.38 209 ALA A N 1
ATOM 1578 C CA . ALA A 1 209 ? 15.775 1.473 -25.829 1.00 95.38 209 ALA A CA 1
ATOM 1579 C C . ALA A 1 209 ? 17.153 1.693 -25.181 1.00 95.38 209 ALA A C 1
ATOM 1581 O O . ALA A 1 209 ? 17.457 1.178 -24.102 1.00 95.38 209 ALA A O 1
ATOM 1582 N N . ARG A 1 210 ? 17.990 2.495 -25.849 1.00 95.50 210 ARG A N 1
ATOM 1583 C CA . ARG A 1 210 ? 19.353 2.787 -25.392 1.00 95.50 210 ARG A CA 1
ATOM 1584 C C . ARG A 1 210 ? 19.348 3.518 -24.049 1.00 95.50 210 ARG A C 1
ATOM 1586 O O . ARG A 1 210 ? 18.613 4.490 -23.870 1.00 95.50 210 ARG A O 1
ATOM 1593 N N . GLU A 1 211 ? 20.217 3.063 -23.154 1.00 97.19 211 GLU A N 1
ATOM 1594 C CA . GLU A 1 211 ? 20.561 3.732 -21.902 1.00 97.19 211 GLU A CA 1
ATOM 1595 C C . GLU A 1 211 ? 21.995 4.265 -21.974 1.00 97.19 211 GLU A C 1
ATOM 1597 O O . GLU A 1 211 ? 22.839 3.710 -22.679 1.00 97.19 211 GLU A O 1
ATOM 1602 N N . THR A 1 212 ? 22.280 5.345 -21.249 1.00 96.94 212 THR A N 1
ATOM 1603 C CA . THR A 1 212 ? 23.640 5.889 -21.164 1.00 96.94 212 THR A CA 1
ATOM 1604 C C . THR A 1 212 ? 24.513 5.085 -20.191 1.00 96.94 212 THR A C 1
ATOM 1606 O O . THR A 1 212 ? 24.043 4.620 -19.151 1.00 96.94 212 THR A O 1
ATOM 1609 N N . ALA A 1 213 ? 25.813 4.958 -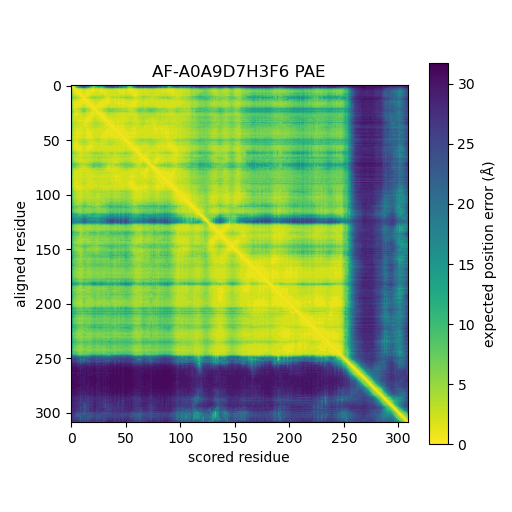20.478 1.00 96.94 213 ALA A N 1
ATOM 1610 C CA . ALA A 1 213 ? 26.754 4.274 -19.583 1.00 96.94 213 ALA A CA 1
ATOM 1611 C C . ALA A 1 213 ? 26.794 4.857 -18.146 1.00 96.94 213 ALA A C 1
ATOM 1613 O O . ALA A 1 213 ? 26.813 4.071 -17.190 1.00 96.94 213 ALA A O 1
ATOM 1614 N N . PRO A 1 214 ? 26.719 6.193 -17.939 1.00 97.44 214 PRO A N 1
ATOM 1615 C CA . PRO A 1 214 ? 26.591 6.764 -16.598 1.00 97.44 214 PRO A CA 1
ATOM 1616 C C . PRO A 1 214 ? 25.325 6.308 -15.865 1.00 97.44 214 PRO A C 1
ATOM 1618 O O . PRO A 1 214 ? 25.391 5.976 -14.681 1.00 97.44 214 PRO A O 1
ATOM 1621 N N . ASN A 1 215 ? 24.181 6.235 -16.554 1.00 97.62 215 ASN A N 1
ATOM 1622 C CA . ASN A 1 215 ? 22.935 5.773 -15.946 1.00 97.62 215 ASN A CA 1
ATOM 1623 C C . ASN A 1 215 ? 23.004 4.289 -15.582 1.00 97.62 215 ASN A C 1
ATOM 1625 O O . ASN A 1 215 ? 22.624 3.936 -14.471 1.00 97.62 215 ASN A O 1
ATOM 1629 N N . LEU A 1 216 ? 23.543 3.432 -16.455 1.00 97.06 216 LEU A N 1
ATOM 1630 C CA . LEU A 1 216 ? 23.749 2.011 -16.143 1.00 97.06 216 LEU A CA 1
ATOM 1631 C C . LEU A 1 216 ? 24.624 1.832 -14.895 1.00 97.06 216 LEU A C 1
ATOM 1633 O O . LEU A 1 216 ? 24.270 1.074 -13.993 1.00 97.06 216 LEU A O 1
ATOM 1637 N N . THR A 1 217 ? 25.713 2.600 -14.797 1.00 97.25 217 THR A N 1
ATOM 1638 C CA . THR A 1 217 ? 26.585 2.604 -13.613 1.00 97.25 217 THR A CA 1
ATOM 1639 C C . THR A 1 217 ? 25.835 3.064 -12.361 1.00 97.25 217 THR A C 1
ATOM 1641 O O . THR A 1 217 ? 25.972 2.449 -11.303 1.00 97.25 217 THR A O 1
ATOM 1644 N N . LYS A 1 218 ? 25.014 4.120 -12.466 1.00 96.75 218 LYS A N 1
ATOM 1645 C CA . LYS A 1 218 ? 24.177 4.603 -11.356 1.00 96.75 218 LYS A CA 1
ATOM 1646 C C . LYS A 1 218 ? 23.187 3.527 -10.905 1.00 96.75 218 LYS A C 1
ATOM 1648 O O . LYS A 1 218 ? 23.070 3.286 -9.710 1.00 96.75 218 LYS A O 1
ATOM 1653 N N . LEU A 1 219 ? 22.504 2.872 -11.844 1.00 97.00 219 LEU A N 1
ATOM 1654 C CA . LEU A 1 219 ? 21.520 1.829 -11.553 1.00 97.00 219 LEU A CA 1
ATOM 1655 C C . LEU A 1 219 ? 22.153 0.597 -10.899 1.00 97.00 219 LEU A C 1
ATOM 1657 O O . LEU A 1 219 ? 21.563 0.041 -9.980 1.00 97.00 219 LEU A O 1
ATOM 1661 N N . ALA A 1 220 ? 23.351 0.199 -11.334 1.00 96.06 220 ALA A N 1
ATOM 1662 C CA . ALA A 1 220 ? 24.080 -0.931 -10.758 1.00 96.06 220 ALA A CA 1
ATOM 1663 C C . ALA A 1 220 ? 24.545 -0.680 -9.312 1.00 96.06 220 ALA A C 1
ATOM 1665 O O . ALA A 1 220 ? 24.673 -1.623 -8.539 1.00 96.06 220 ALA A O 1
ATOM 1666 N N . LYS A 1 221 ? 24.793 0.584 -8.942 1.00 96.75 221 LYS A N 1
ATOM 1667 C CA . LYS A 1 221 ? 25.253 0.984 -7.599 1.00 96.75 221 LYS A CA 1
ATOM 1668 C C . LYS A 1 221 ? 24.125 1.447 -6.669 1.00 96.75 221 LYS A C 1
ATOM 1670 O O . LYS A 1 221 ? 24.390 1.776 -5.515 1.00 96.75 221 LYS A O 1
ATOM 1675 N N . ALA A 1 222 ? 22.890 1.539 -7.157 1.00 95.81 222 ALA A N 1
ATOM 1676 C CA . ALA A 1 222 ? 21.775 2.065 -6.380 1.00 95.81 222 ALA A CA 1
ATOM 1677 C C . ALA A 1 222 ? 21.311 1.064 -5.311 1.00 95.81 222 ALA A C 1
ATOM 1679 O O . ALA A 1 222 ? 21.064 -0.098 -5.618 1.00 95.81 222 ALA A O 1
ATOM 1680 N N . THR A 1 223 ? 21.107 1.538 -4.077 1.00 94.25 223 THR A N 1
ATOM 1681 C CA . THR A 1 223 ? 20.486 0.743 -3.000 1.00 94.25 223 THR A CA 1
ATOM 1682 C C . THR A 1 223 ? 19.070 0.300 -3.372 1.00 94.25 223 THR A C 1
ATOM 1684 O O . THR A 1 223 ? 18.697 -0.843 -3.133 1.00 94.25 223 THR A O 1
ATOM 1687 N N . ASP A 1 224 ? 18.297 1.193 -3.998 1.00 93.88 224 ASP A N 1
ATOM 1688 C CA . ASP A 1 224 ? 17.012 0.877 -4.621 1.00 93.88 224 ASP A CA 1
ATOM 1689 C C . ASP A 1 224 ? 17.075 1.226 -6.110 1.00 93.88 224 ASP A C 1
ATOM 1691 O O . ASP A 1 224 ? 17.006 2.390 -6.526 1.00 93.88 224 ASP A O 1
ATOM 1695 N N . ARG A 1 225 ? 17.209 0.180 -6.926 1.00 96.19 225 ARG A N 1
ATOM 1696 C CA . ARG A 1 225 ? 17.261 0.288 -8.382 1.00 96.19 225 ARG A CA 1
ATOM 1697 C C . ARG A 1 225 ? 15.977 0.878 -8.966 1.00 96.19 225 ARG A C 1
ATOM 1699 O O . ARG A 1 225 ? 16.055 1.662 -9.909 1.00 96.19 225 ARG A O 1
ATOM 1706 N N . ASN A 1 226 ? 14.809 0.527 -8.433 1.00 95.31 226 ASN A N 1
ATOM 1707 C CA . ASN A 1 226 ? 13.521 0.950 -8.988 1.00 95.31 226 ASN A CA 1
ATOM 1708 C C . ASN A 1 226 ? 13.261 2.433 -8.696 1.00 95.31 226 ASN A C 1
ATOM 1710 O O . ASN A 1 226 ? 12.811 3.174 -9.576 1.00 95.31 226 ASN A O 1
ATOM 1714 N N . ALA A 1 227 ? 13.636 2.896 -7.501 1.00 94.12 227 ALA A N 1
ATOM 1715 C CA . ALA A 1 227 ? 13.643 4.320 -7.177 1.00 94.12 227 ALA A CA 1
ATOM 1716 C C . ALA A 1 227 ? 14.598 5.105 -8.093 1.00 94.12 227 ALA A C 1
ATOM 1718 O O . ALA A 1 227 ? 14.220 6.151 -8.625 1.00 94.12 227 ALA A O 1
ATOM 1719 N N . ALA A 1 228 ? 15.805 4.584 -8.348 1.00 97.00 228 ALA A N 1
ATOM 1720 C CA . ALA A 1 228 ? 16.766 5.220 -9.250 1.00 97.00 228 ALA A CA 1
ATOM 1721 C C . ALA A 1 228 ? 16.272 5.275 -10.710 1.00 97.00 228 ALA A C 1
ATOM 1723 O O . ALA A 1 228 ? 16.436 6.304 -11.368 1.00 97.00 228 ALA A O 1
ATOM 1724 N N . ILE A 1 229 ? 15.621 4.214 -11.208 1.00 97.19 229 ILE A N 1
ATOM 1725 C CA . ILE A 1 229 ? 14.959 4.207 -12.526 1.00 97.19 229 ILE A CA 1
ATOM 1726 C C . ILE A 1 229 ? 13.906 5.315 -12.592 1.00 97.19 229 ILE A C 1
ATOM 1728 O O . ILE A 1 229 ? 13.888 6.092 -13.546 1.00 97.19 229 ILE A O 1
ATOM 1732 N N . THR A 1 230 ? 13.060 5.413 -11.566 1.00 95.19 230 THR A N 1
ATOM 1733 C CA . THR A 1 230 ? 11.975 6.401 -11.501 1.00 95.19 230 THR A CA 1
ATOM 1734 C C . THR A 1 230 ? 12.530 7.826 -11.487 1.00 95.19 230 THR A C 1
ATOM 1736 O O . THR A 1 230 ? 12.065 8.686 -12.231 1.00 95.19 230 THR A O 1
ATOM 1739 N N . GLU A 1 231 ? 13.583 8.084 -10.709 1.00 96.56 231 GLU A N 1
ATOM 1740 C CA . GLU A 1 231 ? 14.266 9.382 -10.673 1.00 96.56 231 GLU A CA 1
ATOM 1741 C C . GLU A 1 231 ? 14.834 9.772 -12.051 1.00 96.56 231 GLU A C 1
ATOM 1743 O O . GLU A 1 231 ? 14.668 10.906 -12.516 1.00 96.56 231 GLU A O 1
ATOM 1748 N N . LEU A 1 232 ? 15.490 8.832 -12.736 1.00 97.31 232 LEU A N 1
ATOM 1749 C CA . LEU A 1 232 ? 16.038 9.056 -14.074 1.00 97.31 232 LEU A CA 1
ATOM 1750 C C . LEU A 1 232 ? 14.941 9.264 -15.126 1.00 97.31 232 LEU A C 1
ATOM 1752 O O . LEU A 1 232 ? 15.105 10.096 -16.021 1.00 97.31 232 LEU A O 1
ATOM 1756 N N . ALA A 1 233 ? 13.823 8.549 -15.012 1.00 95.88 233 ALA A N 1
ATOM 1757 C CA . ALA A 1 233 ? 12.660 8.710 -15.875 1.00 95.88 233 ALA A CA 1
ATOM 1758 C C . ALA A 1 233 ? 12.023 10.099 -15.711 1.00 95.88 233 ALA A C 1
ATOM 1760 O O . ALA A 1 233 ? 11.871 10.831 -16.689 1.00 95.88 233 ALA A O 1
ATOM 1761 N N . LEU A 1 234 ? 11.727 10.504 -14.470 1.00 93.19 234 LEU A N 1
ATOM 1762 C CA . LEU A 1 234 ? 11.088 11.789 -14.159 1.00 93.19 234 LEU A CA 1
ATOM 1763 C C . LEU A 1 234 ? 11.982 12.989 -14.497 1.00 93.19 234 LEU A C 1
ATOM 1765 O O . LEU A 1 234 ? 11.487 14.037 -14.907 1.00 93.19 234 LEU A O 1
ATOM 1769 N N . SER A 1 235 ? 13.304 12.831 -14.383 1.00 94.81 235 SER A N 1
ATOM 1770 C CA . SER A 1 235 ? 14.278 13.837 -14.829 1.00 94.81 235 SER A CA 1
ATOM 1771 C C . SER A 1 235 ? 14.549 13.814 -16.339 1.00 94.81 235 SER A C 1
ATOM 1773 O O . SER A 1 235 ? 15.383 14.586 -16.810 1.00 94.81 235 SER A O 1
ATOM 1775 N N . LYS A 1 236 ? 13.854 12.955 -17.103 1.00 92.88 236 LYS A N 1
ATOM 1776 C CA . LYS A 1 236 ? 14.010 12.764 -18.557 1.00 92.88 236 LYS A CA 1
ATOM 1777 C C . LYS A 1 236 ? 15.432 12.375 -18.983 1.00 92.88 236 LYS A C 1
ATOM 1779 O O . LYS A 1 236 ? 15.834 12.619 -20.117 1.00 92.88 236 LYS A O 1
ATOM 1784 N N . LYS A 1 237 ? 16.198 11.757 -18.081 1.00 95.50 237 LYS A N 1
ATOM 1785 C CA . LYS A 1 237 ? 17.585 11.324 -18.312 1.00 95.50 237 LYS A CA 1
ATOM 1786 C C . LYS A 1 237 ? 17.700 9.872 -18.759 1.00 95.50 237 LYS A C 1
ATOM 1788 O O . LYS A 1 237 ? 18.757 9.495 -19.249 1.00 95.50 237 LYS A O 1
ATOM 1793 N N . SER A 1 238 ? 16.648 9.069 -18.600 1.00 97.31 238 SER A N 1
ATOM 1794 C CA . SER A 1 238 ? 16.593 7.677 -19.058 1.00 97.31 238 SER A CA 1
ATOM 1795 C C . SER A 1 238 ? 15.439 7.479 -20.034 1.00 97.31 238 SER A C 1
ATOM 1797 O O . SER A 1 238 ? 14.271 7.644 -19.677 1.00 97.31 238 SER A O 1
ATOM 1799 N N . ARG A 1 239 ? 15.764 7.087 -21.270 1.00 96.44 239 ARG A N 1
ATOM 1800 C CA . ARG A 1 239 ? 14.771 6.728 -22.291 1.00 96.44 239 ARG A CA 1
ATOM 1801 C C . ARG A 1 239 ? 13.997 5.447 -21.937 1.00 96.44 239 ARG A C 1
ATOM 1803 O O . ARG A 1 239 ? 12.768 5.501 -22.000 1.00 96.44 239 ARG A O 1
ATOM 1810 N N . PRO A 1 240 ? 14.636 4.315 -21.570 1.00 97.50 240 PRO A N 1
ATOM 1811 C CA . PRO A 1 240 ? 13.894 3.136 -21.115 1.00 97.50 240 PRO A CA 1
ATOM 1812 C C . PRO A 1 240 ? 13.084 3.409 -19.842 1.00 97.50 240 PRO A C 1
ATOM 1814 O O . PRO A 1 240 ? 11.946 2.958 -19.752 1.00 97.50 240 PRO A O 1
ATOM 1817 N N . GLY A 1 241 ? 13.609 4.208 -18.905 1.00 97.00 241 GLY A N 1
ATOM 1818 C CA . GLY A 1 241 ? 12.879 4.625 -17.707 1.00 97.00 241 GLY A CA 1
ATOM 1819 C C . GLY A 1 241 ? 11.631 5.445 -18.032 1.00 97.00 241 GLY A C 1
ATOM 1820 O O . GLY A 1 241 ? 10.559 5.148 -17.516 1.00 97.00 241 GLY A O 1
ATOM 1821 N N . ALA A 1 242 ? 11.734 6.433 -18.926 1.00 95.69 242 ALA A N 1
ATOM 1822 C CA . ALA A 1 242 ? 10.579 7.218 -19.361 1.00 95.69 242 ALA A CA 1
ATOM 1823 C C . ALA A 1 242 ? 9.499 6.328 -19.998 1.00 95.69 242 ALA A C 1
ATOM 1825 O O . ALA A 1 242 ? 8.345 6.392 -19.589 1.00 95.69 242 ALA A O 1
ATOM 1826 N N . ARG A 1 243 ? 9.883 5.415 -20.906 1.00 95.38 243 ARG A N 1
ATOM 1827 C CA . ARG A 1 243 ? 8.939 4.455 -21.509 1.00 95.38 243 ARG A CA 1
ATOM 1828 C C . ARG A 1 243 ? 8.295 3.533 -20.469 1.00 95.38 243 ARG A C 1
ATOM 1830 O O . ARG A 1 243 ? 7.120 3.208 -20.607 1.00 95.38 243 ARG A O 1
ATOM 1837 N N . ALA A 1 244 ? 9.040 3.121 -19.442 1.00 95.44 244 ALA A N 1
ATOM 1838 C CA . ALA A 1 244 ? 8.509 2.309 -18.350 1.00 95.44 244 ALA A CA 1
ATOM 1839 C C . ALA A 1 244 ? 7.402 3.048 -17.580 1.00 95.44 244 ALA A C 1
ATOM 1841 O O . ALA A 1 244 ? 6.311 2.504 -17.424 1.00 95.44 244 ALA A O 1
ATOM 1842 N N . ILE A 1 245 ? 7.646 4.302 -17.181 1.00 92.75 245 ILE A N 1
ATOM 1843 C CA . ILE A 1 245 ? 6.646 5.141 -16.496 1.00 92.75 245 ILE A CA 1
ATOM 1844 C C . ILE A 1 245 ? 5.445 5.440 -17.407 1.00 92.75 245 ILE A C 1
ATOM 1846 O O . ILE A 1 245 ? 4.291 5.386 -16.975 1.00 92.75 245 ILE A O 1
ATOM 1850 N N . ASP A 1 246 ? 5.700 5.694 -18.690 1.00 90.94 246 ASP A N 1
ATOM 1851 C CA . ASP A 1 246 ? 4.656 5.940 -19.685 1.00 90.94 246 ASP A CA 1
ATOM 1852 C C . ASP A 1 246 ? 3.797 4.706 -19.970 1.00 90.94 246 ASP A C 1
ATOM 1854 O O . ASP A 1 246 ? 2.691 4.863 -20.471 1.00 90.94 246 ASP A O 1
ATOM 1858 N N . LEU A 1 247 ? 4.263 3.483 -19.700 1.00 90.81 247 LEU A N 1
ATOM 1859 C CA . LEU A 1 247 ? 3.434 2.281 -19.830 1.00 90.81 247 LEU A CA 1
ATOM 1860 C C . LEU A 1 247 ? 2.683 1.967 -18.529 1.00 90.81 247 LEU A C 1
ATOM 1862 O O . LEU A 1 247 ? 1.540 1.506 -18.578 1.00 90.81 247 LEU A O 1
ATOM 1866 N N . SER A 1 248 ? 3.274 2.267 -17.369 1.00 85.56 248 SER A N 1
ATOM 1867 C CA . SER A 1 248 ? 2.622 2.046 -16.076 1.00 85.56 248 SER A CA 1
ATOM 1868 C C . SER A 1 248 ? 1.450 3.007 -15.831 1.00 85.56 248 SER A C 1
ATOM 1870 O O . SER A 1 248 ? 0.448 2.610 -15.246 1.00 85.56 248 SER A O 1
ATOM 1872 N N . CYS A 1 249 ? 1.529 4.254 -16.308 1.00 73.19 249 CYS A N 1
ATOM 1873 C CA . CYS A 1 249 ? 0.518 5.287 -16.035 1.00 73.19 249 CYS A CA 1
ATOM 1874 C C . CYS A 1 249 ? -0.807 5.113 -16.828 1.00 73.19 249 CYS A C 1
ATOM 1876 O O . CYS A 1 249 ? -1.875 5.109 -16.219 1.00 73.19 249 CYS A O 1
ATOM 1878 N N . PRO A 1 250 ? -0.806 4.883 -18.159 1.00 57.41 250 PRO A N 1
ATOM 1879 C CA . PRO A 1 250 ? -2.022 4.657 -18.952 1.00 57.41 250 PRO A CA 1
ATOM 1880 C C . PRO A 1 250 ? -2.637 3.268 -18.758 1.00 57.41 250 PRO A C 1
ATOM 1882 O O . PRO A 1 250 ? -3.728 3.001 -19.254 1.00 57.41 250 PRO A O 1
ATOM 1885 N N . SER A 1 251 ? -1.937 2.353 -18.089 1.00 52.84 251 SER A N 1
ATOM 1886 C CA . SER A 1 251 ? -2.538 1.091 -17.647 1.00 52.84 251 SER A CA 1
ATOM 1887 C C . SER A 1 251 ? -3.502 1.312 -16.474 1.00 52.84 251 SER A C 1
ATOM 1889 O O . SER A 1 251 ? -4.417 0.519 -16.296 1.00 52.84 251 SER A O 1
ATOM 1891 N N . LEU A 1 252 ? -3.337 2.414 -15.728 1.00 49.81 252 LEU A N 1
ATOM 1892 C CA . LEU A 1 252 ? -4.178 2.804 -14.589 1.00 49.81 252 LEU A CA 1
ATOM 1893 C C . LEU A 1 252 ? -5.286 3.810 -14.951 1.00 49.81 252 LEU A C 1
ATOM 1895 O O . LEU A 1 252 ? -6.166 4.063 -14.134 1.00 49.81 252 LEU A O 1
ATOM 1899 N N . ALA A 1 253 ? -5.259 4.395 -16.153 1.00 43.62 253 ALA A N 1
ATOM 1900 C CA . ALA A 1 253 ? -6.239 5.382 -16.607 1.00 43.62 253 ALA A CA 1
ATOM 1901 C C . ALA A 1 253 ? -6.839 4.985 -17.970 1.00 43.62 253 ALA A C 1
ATOM 1903 O O . ALA A 1 253 ? -6.106 4.521 -18.845 1.00 43.62 253 ALA A O 1
ATOM 1904 N N . PRO A 1 254 ? -8.147 5.183 -18.214 1.00 39.59 254 PRO A N 1
ATOM 1905 C CA . PRO A 1 254 ? -8.716 4.982 -19.545 1.00 39.59 254 PRO A CA 1
ATOM 1906 C C . PRO A 1 254 ? -8.052 5.932 -20.561 1.00 39.59 254 PRO A C 1
ATOM 1908 O O . PRO A 1 254 ? -7.949 7.138 -20.332 1.00 39.59 254 PRO A O 1
ATOM 1911 N N . ARG A 1 255 ? -7.570 5.395 -21.695 1.00 44.44 255 ARG A N 1
ATOM 1912 C CA . ARG A 1 255 ? -7.019 6.210 -22.792 1.00 44.44 255 ARG A CA 1
ATOM 1913 C C . ARG A 1 255 ? -8.164 6.879 -23.559 1.00 44.44 255 ARG A C 1
ATOM 1915 O O . ARG A 1 255 ? -9.152 6.232 -23.883 1.00 44.44 255 ARG A O 1
ATOM 1922 N N . ARG A 1 256 ? -7.991 8.155 -23.917 1.00 41.31 256 ARG A N 1
ATOM 1923 C CA . ARG A 1 256 ? -8.776 8.812 -24.976 1.00 41.31 256 ARG A CA 1
ATOM 1924 C C . ARG A 1 256 ? -8.433 8.144 -26.310 1.00 41.31 256 ARG A C 1
ATOM 1926 O O . ARG A 1 256 ? -7.267 8.166 -26.706 1.00 41.31 256 ARG A O 1
ATOM 1933 N N . GLU A 1 257 ? -9.429 7.654 -27.038 1.00 29.45 257 GLU A N 1
ATOM 1934 C CA . GLU A 1 257 ? -9.337 7.638 -28.497 1.00 29.45 257 GLU A CA 1
ATOM 1935 C C . GLU A 1 257 ? -9.384 9.093 -28.961 1.00 29.45 257 GLU A C 1
ATOM 1937 O O . GLU A 1 257 ? -10.424 9.747 -28.960 1.00 29.45 257 GLU A O 1
ATOM 1942 N N . ILE A 1 258 ? -8.223 9.650 -29.297 1.00 28.69 258 ILE A N 1
ATOM 1943 C CA . ILE A 1 258 ? -8.182 10.913 -30.027 1.00 28.69 258 ILE A CA 1
ATOM 1944 C C . ILE A 1 258 ? -8.496 10.563 -31.480 1.00 28.69 258 ILE A C 1
ATOM 1946 O O . ILE A 1 258 ? -7.600 10.223 -32.253 1.00 28.69 258 ILE A O 1
ATOM 1950 N N . SER A 1 259 ? -9.779 10.636 -31.835 1.00 28.47 259 SER A N 1
ATOM 1951 C CA . SER A 1 259 ? -10.222 10.739 -33.224 1.00 28.47 259 SER A CA 1
ATOM 1952 C C . SER A 1 259 ? -9.482 11.910 -33.876 1.00 28.47 259 SER A C 1
ATOM 1954 O O . SER A 1 259 ? -9.684 13.074 -33.528 1.00 28.47 259 SER A O 1
ATOM 1956 N N . ARG A 1 260 ? -8.562 11.609 -34.799 1.00 30.33 260 ARG A N 1
ATOM 1957 C CA . ARG A 1 260 ? -7.947 12.610 -35.677 1.00 30.33 260 ARG A CA 1
ATOM 1958 C C . ARG A 1 260 ? -8.892 12.875 -36.847 1.00 30.33 260 ARG A C 1
ATOM 1960 O O . ARG A 1 260 ? -8.572 12.535 -37.983 1.00 30.33 260 ARG A O 1
ATOM 1967 N N . SER A 1 261 ? -10.046 13.485 -36.598 1.00 29.67 261 SER A N 1
ATOM 1968 C CA . SER A 1 261 ? -10.813 14.095 -37.684 1.00 29.67 261 SER A CA 1
ATOM 1969 C C . SER A 1 261 ? -10.107 15.391 -38.096 1.00 29.67 261 SER A C 1
ATOM 1971 O O . SER A 1 261 ? -10.132 16.381 -37.365 1.00 29.67 261 SER A O 1
ATOM 1973 N N . ARG A 1 262 ? -9.418 15.377 -39.245 1.00 27.88 262 ARG A N 1
ATOM 1974 C CA . ARG A 1 262 ? -8.956 16.610 -39.903 1.00 27.88 262 ARG A CA 1
ATOM 1975 C C . ARG A 1 262 ? -10.192 17.442 -40.285 1.00 27.88 262 ARG A C 1
ATOM 1977 O O . ARG A 1 262 ? -11.091 16.867 -40.894 1.00 27.88 262 ARG A O 1
ATOM 1984 N N . PRO A 1 263 ? -10.255 18.750 -39.986 1.00 29.70 263 PRO A N 1
ATOM 1985 C CA . PRO A 1 263 ? -11.307 19.590 -40.535 1.00 29.70 263 PRO A CA 1
ATOM 1986 C C . PRO A 1 263 ? -11.056 19.813 -42.031 1.00 29.70 263 PRO A C 1
ATOM 1988 O O . PRO A 1 263 ? -9.937 20.131 -42.440 1.00 29.70 263 PRO A O 1
ATOM 1991 N N . SER A 1 264 ? -12.100 19.638 -42.837 1.00 29.22 264 SER A N 1
ATOM 1992 C CA . SER A 1 264 ? -12.144 20.072 -44.236 1.00 29.22 264 SER A CA 1
ATOM 1993 C C . SER A 1 264 ? -12.014 21.603 -44.317 1.00 29.22 264 SER A C 1
ATOM 1995 O O . SER A 1 264 ? -12.512 22.291 -43.422 1.00 29.22 264 SER A O 1
ATOM 1997 N N . PRO A 1 265 ? -11.365 22.168 -45.352 1.00 27.73 265 PRO A N 1
ATOM 1998 C CA . PRO A 1 265 ? -11.219 23.616 -45.471 1.00 27.73 265 PRO A CA 1
ATOM 1999 C C . PRO A 1 265 ? -12.571 24.272 -45.810 1.00 27.73 265 PRO A C 1
ATOM 2001 O O . PRO A 1 265 ? -13.323 23.710 -46.611 1.00 27.73 265 PRO A O 1
ATOM 2004 N N . PRO A 1 266 ? -12.900 25.447 -45.241 1.00 31.25 266 PRO A N 1
ATOM 2005 C CA . PRO A 1 266 ? -14.101 26.176 -45.624 1.00 31.25 266 PRO A CA 1
ATOM 2006 C C . PRO A 1 266 ? -13.910 26.873 -46.979 1.00 31.25 266 PRO A C 1
ATOM 2008 O O . PRO A 1 266 ? -12.822 27.347 -47.312 1.00 31.25 266 PRO A O 1
ATOM 2011 N N . ALA A 1 267 ? -14.992 26.919 -47.756 1.00 28.67 267 ALA A N 1
ATOM 2012 C CA . ALA A 1 267 ? -15.073 27.638 -49.019 1.00 28.67 267 ALA A CA 1
ATOM 2013 C C . ALA A 1 267 ? -15.008 29.160 -48.801 1.00 28.67 267 ALA A C 1
ATOM 2015 O O . ALA A 1 267 ? -15.460 29.682 -47.782 1.00 28.67 267 ALA A O 1
ATOM 2016 N N . ALA A 1 268 ? -14.434 29.859 -49.778 1.00 31.39 268 ALA A N 1
ATOM 2017 C CA . ALA A 1 268 ? -14.237 31.299 -49.765 1.00 31.39 268 ALA A CA 1
ATOM 2018 C C . ALA A 1 268 ? -15.558 32.078 -49.891 1.00 31.39 268 ALA A C 1
ATOM 2020 O O . ALA A 1 268 ? -16.312 31.871 -50.839 1.00 31.39 268 ALA A O 1
ATOM 2021 N N . SER A 1 269 ? -15.765 33.058 -49.010 1.00 28.78 269 SER A N 1
ATOM 2022 C CA . SER A 1 269 ? -16.502 34.282 -49.335 1.00 28.78 269 SER A CA 1
ATOM 2023 C C . SER A 1 269 ? -16.050 35.433 -48.436 1.00 28.78 269 SER A C 1
ATOM 2025 O O . SER A 1 269 ? -15.916 35.294 -47.223 1.00 28.78 269 SER A O 1
ATOM 2027 N N . SER A 1 270 ? -15.792 36.555 -49.092 1.00 27.08 270 SER A N 1
ATOM 2028 C CA . SER A 1 270 ? -15.322 37.852 -48.615 1.00 27.08 270 SER A CA 1
ATOM 2029 C C . SER A 1 270 ? -16.210 38.520 -47.568 1.00 27.08 270 SER A C 1
ATOM 2031 O O . SER A 1 270 ? -17.424 38.548 -47.749 1.00 27.08 270 SER A O 1
ATOM 2033 N N . SER A 1 271 ? -15.594 39.178 -46.580 1.00 25.89 271 SER A N 1
ATOM 2034 C CA . SER A 1 271 ? -15.799 40.598 -46.217 1.00 25.89 271 SER A CA 1
ATOM 2035 C C . SER A 1 271 ? -14.896 40.953 -45.032 1.00 25.89 271 SER A C 1
ATOM 2037 O O . SER A 1 271 ? -14.832 40.212 -44.055 1.00 25.89 271 SER A O 1
ATOM 2039 N N . LEU A 1 272 ? -14.157 42.054 -45.163 1.00 26.19 272 LEU A N 1
ATOM 2040 C CA . LEU A 1 272 ? -13.289 42.620 -44.135 1.00 26.19 272 LEU A CA 1
ATOM 2041 C C . LEU A 1 272 ? -14.109 43.237 -42.998 1.00 26.19 272 LEU A C 1
ATOM 2043 O O . LEU A 1 272 ? -14.987 44.043 -43.275 1.00 26.19 272 LEU A O 1
ATOM 2047 N N . GLU A 1 273 ? -13.705 42.984 -41.754 1.00 24.28 273 GLU A N 1
ATOM 2048 C CA . GLU A 1 273 ? -13.765 43.970 -40.672 1.00 24.28 273 GLU A CA 1
ATOM 2049 C C . GLU A 1 273 ? -12.630 43.695 -39.673 1.00 24.28 273 GLU A C 1
ATOM 2051 O O . GLU A 1 273 ? -12.292 42.554 -39.358 1.00 24.28 273 GLU A O 1
ATOM 2056 N N . THR A 1 274 ? -11.956 44.769 -39.276 1.00 23.55 274 THR A N 1
ATOM 2057 C CA . THR A 1 274 ? -10.673 44.789 -38.568 1.00 23.55 274 THR A CA 1
ATOM 2058 C C . THR A 1 274 ? -10.823 45.076 -37.074 1.00 23.55 274 THR A C 1
ATOM 2060 O O . THR A 1 274 ? -11.595 45.954 -36.699 1.00 23.55 274 THR A O 1
ATOM 2063 N N . SER A 1 275 ? -9.896 44.487 -36.298 1.00 24.69 275 SER A N 1
ATOM 2064 C CA . SER A 1 275 ? -9.365 44.910 -34.978 1.00 24.69 275 SER A CA 1
ATOM 2065 C C . SER A 1 275 ? -9.893 44.160 -33.727 1.00 24.69 275 SER A C 1
ATOM 2067 O O . SER A 1 275 ? -10.936 43.520 -33.796 1.00 24.69 275 SER A O 1
ATOM 2069 N N . PRO A 1 276 ? -9.147 44.135 -32.598 1.00 29.09 276 PRO A N 1
ATOM 2070 C CA . P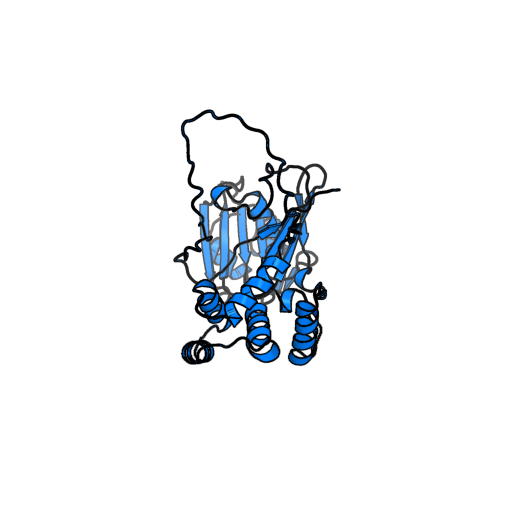RO A 1 276 ? -8.050 43.185 -32.382 1.00 29.09 276 PRO A CA 1
ATOM 2071 C C . PRO A 1 276 ? -8.150 42.487 -31.010 1.00 29.09 276 PRO A C 1
ATOM 2073 O O . PRO A 1 276 ? -8.266 43.156 -29.998 1.00 29.09 276 PRO A O 1
ATOM 2076 N N . ASP A 1 277 ? -8.000 41.165 -30.943 1.00 22.66 277 ASP A N 1
ATOM 2077 C CA . ASP A 1 277 ? -7.631 40.485 -29.690 1.00 22.66 277 ASP A CA 1
ATOM 2078 C C . ASP A 1 277 ? -6.959 39.142 -30.005 1.00 22.66 277 ASP A C 1
ATOM 2080 O O . ASP A 1 277 ? -7.551 38.061 -30.010 1.00 22.66 277 ASP A O 1
ATOM 2084 N N . THR A 1 278 ? -5.667 39.205 -30.320 1.00 23.73 278 THR A N 1
ATOM 2085 C CA . THR A 1 278 ? -4.799 38.026 -30.380 1.00 23.73 278 THR A CA 1
ATOM 2086 C C . THR A 1 278 ? -4.524 37.517 -28.968 1.00 23.73 278 THR A C 1
ATOM 2088 O O . THR A 1 278 ? -3.574 37.944 -28.314 1.00 23.73 278 THR A O 1
ATOM 2091 N N . CYS A 1 279 ? -5.323 36.553 -28.510 1.00 21.03 279 CYS A N 1
ATOM 2092 C CA . CYS A 1 279 ? -4.950 35.689 -27.395 1.00 21.03 279 CYS A CA 1
ATOM 2093 C C . CYS A 1 279 ? -3.945 34.643 -27.904 1.00 21.03 279 CYS A C 1
ATOM 2095 O O . CYS A 1 279 ? -4.300 33.646 -28.536 1.00 21.03 279 CYS A O 1
ATOM 2097 N N . SER A 1 280 ? -2.659 34.894 -27.666 1.00 21.64 280 SER A N 1
ATOM 2098 C CA . SER A 1 280 ? -1.589 33.929 -27.889 1.00 21.64 280 SER A CA 1
ATOM 2099 C C . SER A 1 280 ? -1.716 32.782 -26.878 1.00 21.64 280 SER A C 1
ATOM 2101 O O . SER A 1 280 ? -1.359 32.892 -25.704 1.00 21.64 280 SER A O 1
ATOM 2103 N N . LEU A 1 281 ? -2.236 31.640 -27.335 1.00 21.30 281 LEU A N 1
ATOM 2104 C CA . LEU A 1 281 ? -2.215 30.391 -26.577 1.00 21.30 281 LEU A CA 1
ATOM 2105 C C . LEU A 1 281 ? -0.767 29.908 -26.441 1.00 21.30 281 LEU A C 1
ATOM 2107 O O . LEU A 1 281 ? -0.205 29.254 -27.320 1.00 21.30 281 LEU A O 1
ATOM 2111 N N . SER A 1 282 ? -0.161 30.251 -25.307 1.00 20.92 282 SER A N 1
ATOM 2112 C CA . SER A 1 282 ? 1.098 29.671 -24.862 1.00 20.92 282 SER A CA 1
ATOM 2113 C C . SER A 1 282 ? 0.913 28.174 -24.591 1.00 20.92 282 SER A C 1
ATOM 2115 O O . SER A 1 282 ? 0.232 27.734 -23.664 1.00 20.92 282 SER A O 1
ATOM 2117 N N . LEU A 1 283 ? 1.550 27.374 -25.442 1.00 27.73 283 LEU A N 1
ATOM 2118 C CA . LEU A 1 283 ? 1.878 25.983 -25.178 1.00 27.73 283 LEU A CA 1
ATOM 2119 C C . LEU A 1 283 ? 2.756 25.904 -23.927 1.00 27.73 283 LEU A C 1
ATOM 2121 O O . LEU A 1 283 ? 3.852 26.458 -23.896 1.00 27.73 283 LEU A O 1
ATOM 2125 N N . GLY A 1 284 ? 2.312 25.136 -22.935 1.00 24.98 284 GLY A N 1
ATOM 2126 C CA . GLY A 1 284 ? 3.214 24.575 -21.936 1.00 24.98 284 GLY A CA 1
ATOM 2127 C C . GLY A 1 284 ? 2.728 24.696 -20.504 1.00 24.98 284 GLY A C 1
ATOM 2128 O O . GLY A 1 284 ? 3.021 25.672 -19.828 1.00 24.98 284 GLY A O 1
ATOM 2129 N N . ARG A 1 285 ? 2.128 23.621 -19.985 1.00 22.59 285 ARG A N 1
ATOM 2130 C CA . ARG A 1 285 ? 2.329 23.225 -18.585 1.00 22.59 285 ARG A CA 1
ATOM 2131 C C . ARG A 1 285 ? 2.513 21.716 -18.516 1.00 22.59 285 ARG A C 1
ATOM 2133 O O . ARG A 1 285 ? 1.569 20.939 -18.469 1.00 22.59 285 ARG A O 1
ATOM 2140 N N . SER A 1 286 ? 3.779 21.314 -18.529 1.00 24.36 286 SER A N 1
ATOM 2141 C CA . SER A 1 286 ? 4.225 20.046 -17.965 1.00 24.36 286 SER A CA 1
ATOM 2142 C C . SER A 1 286 ? 3.848 20.003 -16.484 1.00 24.36 286 SER A C 1
ATOM 2144 O O . SER A 1 286 ? 4.227 20.910 -15.740 1.00 24.36 286 SER A O 1
ATOM 2146 N N . ALA A 1 287 ? 3.144 18.957 -16.049 1.00 22.58 287 ALA A N 1
ATOM 2147 C CA . ALA A 1 287 ? 2.943 18.682 -14.631 1.00 22.58 287 ALA A CA 1
ATOM 2148 C C . ALA A 1 287 ? 4.316 18.534 -13.948 1.00 22.58 287 ALA A C 1
ATOM 2150 O O . ALA A 1 287 ? 5.084 17.622 -14.263 1.00 22.58 287 ALA A O 1
ATOM 2151 N N . SER A 1 288 ? 4.658 19.470 -13.060 1.00 21.48 288 SER A N 1
ATOM 2152 C CA . SER A 1 288 ? 5.896 19.437 -12.287 1.00 21.48 288 SER A CA 1
ATOM 2153 C C . SER A 1 288 ? 5.663 18.689 -10.974 1.00 21.48 288 SER A C 1
ATOM 2155 O O . SER A 1 288 ? 4.772 19.006 -10.188 1.00 21.48 288 SER A O 1
ATOM 2157 N N . TRP A 1 289 ? 6.472 17.660 -10.734 1.00 26.83 289 TRP A N 1
ATOM 2158 C CA . TRP A 1 289 ? 6.458 16.891 -9.495 1.00 26.83 289 TRP A CA 1
ATOM 2159 C C . TRP A 1 289 ? 7.386 17.572 -8.482 1.00 26.83 289 TRP A C 1
ATOM 2161 O O . TRP A 1 289 ? 8.602 17.584 -8.663 1.00 26.83 289 TRP A O 1
ATOM 2171 N N . LYS A 1 290 ? 6.831 18.163 -7.415 1.00 21.59 290 LYS A N 1
ATOM 2172 C CA . LYS A 1 290 ? 7.624 18.658 -6.277 1.00 21.59 290 LYS A CA 1
ATOM 2173 C C . LYS A 1 290 ? 7.934 17.511 -5.309 1.00 21.59 290 LYS A C 1
ATOM 2175 O O . LYS A 1 290 ? 7.035 16.791 -4.883 1.00 21.59 290 LYS A O 1
ATOM 2180 N N . ARG A 1 291 ? 9.217 17.378 -4.958 1.00 23.05 291 ARG A N 1
ATOM 2181 C CA . ARG A 1 291 ? 9.757 16.479 -3.925 1.00 23.05 291 ARG A CA 1
ATOM 2182 C C . ARG A 1 291 ? 9.201 16.902 -2.552 1.00 23.05 291 ARG A C 1
ATOM 2184 O O . ARG A 1 291 ? 9.419 18.046 -2.161 1.00 23.05 291 ARG A O 1
ATOM 2191 N N . SER A 1 292 ? 8.501 16.020 -1.829 1.00 26.11 292 SER A N 1
ATOM 2192 C CA . SER A 1 292 ? 8.249 16.232 -0.395 1.00 26.11 292 SER A CA 1
ATOM 2193 C C . SER A 1 292 ? 9.492 15.806 0.391 1.00 26.11 292 SER A C 1
ATOM 2195 O O . SER A 1 292 ? 10.168 14.836 0.049 1.00 26.11 292 SER A O 1
ATOM 2197 N N . SER A 1 293 ? 9.855 16.591 1.400 1.00 25.12 293 SER A N 1
ATOM 2198 C CA . SER A 1 293 ? 11.101 16.471 2.166 1.00 25.12 293 SER A CA 1
ATOM 2199 C C . SER A 1 293 ? 11.024 15.485 3.338 1.00 25.12 293 SER A C 1
ATOM 2201 O O . SER A 1 293 ? 11.876 15.518 4.223 1.00 25.12 293 SER A O 1
ATOM 2203 N N . THR A 1 294 ? 10.050 14.578 3.361 1.00 26.89 294 THR A N 1
ATOM 2204 C CA . THR A 1 294 ? 9.935 13.553 4.403 1.00 26.89 294 THR A CA 1
ATOM 2205 C C . THR A 1 294 ? 10.214 12.174 3.819 1.00 26.89 294 THR A C 1
ATOM 2207 O O . THR A 1 294 ? 9.701 11.794 2.771 1.00 26.89 294 THR A O 1
ATOM 2210 N N . ARG A 1 295 ? 11.123 11.456 4.480 1.00 28.84 295 ARG A N 1
ATOM 2211 C CA . ARG A 1 295 ? 11.711 10.178 4.066 1.00 28.84 295 ARG A CA 1
ATOM 2212 C C . ARG A 1 295 ? 10.663 9.177 3.538 1.00 28.84 295 ARG A C 1
ATOM 2214 O O . ARG A 1 295 ? 9.796 8.747 4.285 1.00 28.84 295 ARG A O 1
ATOM 2221 N N . GLY A 1 296 ? 10.846 8.735 2.293 1.00 28.41 296 GLY A N 1
ATOM 2222 C CA . GLY A 1 296 ? 10.850 7.305 1.959 1.00 28.41 296 GLY A CA 1
ATOM 2223 C C . GLY A 1 296 ? 9.547 6.562 1.641 1.00 28.41 296 GLY A C 1
ATOM 2224 O O . GLY A 1 296 ? 9.643 5.355 1.463 1.00 28.41 296 GLY A O 1
ATOM 2225 N N . GLU A 1 297 ? 8.377 7.194 1.513 1.00 25.72 297 GLU A N 1
ATOM 2226 C CA . GLU A 1 297 ? 7.149 6.487 1.088 1.00 25.72 297 GLU A CA 1
ATOM 2227 C C . GLU A 1 297 ? 6.397 7.257 -0.014 1.00 25.72 297 GLU A C 1
ATOM 2229 O O . GLU A 1 297 ? 5.991 8.406 0.161 1.00 25.72 297 GLU A O 1
ATOM 2234 N N . TRP A 1 298 ? 6.213 6.613 -1.172 1.00 27.31 298 TRP A N 1
ATOM 2235 C CA . TRP A 1 298 ? 5.448 7.128 -2.310 1.00 27.31 298 TRP A CA 1
ATOM 2236 C C . TRP A 1 298 ? 3.994 6.653 -2.225 1.00 27.31 298 TRP A C 1
ATOM 2238 O O . TRP A 1 298 ? 3.604 5.749 -2.950 1.00 27.31 298 TRP A O 1
ATOM 2248 N N . ASN A 1 299 ? 3.172 7.267 -1.373 1.00 26.56 299 ASN A N 1
ATOM 2249 C CA . ASN A 1 299 ? 1.730 7.005 -1.378 1.00 26.56 299 ASN A CA 1
ATOM 2250 C C . ASN A 1 299 ? 0.983 8.196 -1.991 1.00 26.56 299 ASN A C 1
ATOM 2252 O O . ASN A 1 299 ? 0.678 9.177 -1.316 1.00 26.56 299 ASN A O 1
ATOM 2256 N N . ARG A 1 300 ? 0.670 8.108 -3.290 1.00 29.31 300 ARG A N 1
ATOM 2257 C CA . ARG A 1 300 ? -0.432 8.865 -3.904 1.00 29.31 300 ARG A CA 1
ATOM 2258 C C . ARG A 1 300 ? -1.498 7.860 -4.329 1.00 29.31 300 ARG A C 1
ATOM 2260 O O . ARG A 1 300 ? -1.288 7.121 -5.283 1.00 29.31 300 ARG A O 1
ATOM 2267 N N . CYS A 1 301 ? -2.624 7.831 -3.617 1.00 28.70 301 CYS A N 1
ATOM 2268 C CA . CYS A 1 301 ? -3.810 7.100 -4.062 1.00 28.70 301 CYS A CA 1
ATOM 2269 C C . CYS A 1 301 ? -4.347 7.759 -5.337 1.00 28.70 301 CYS A C 1
ATOM 2271 O O . CYS A 1 301 ? -4.649 8.953 -5.334 1.00 28.70 301 CYS A O 1
ATOM 2273 N N . CYS A 1 302 ? -4.476 6.987 -6.415 1.00 28.55 302 CYS A N 1
ATOM 2274 C CA . CYS A 1 302 ? -5.281 7.393 -7.560 1.00 28.55 302 CYS A CA 1
ATOM 2275 C C . CYS A 1 302 ? -6.705 6.897 -7.314 1.00 28.55 302 CYS A C 1
ATOM 2277 O O . CYS A 1 302 ? -6.937 5.695 -7.206 1.00 28.55 302 CYS A O 1
ATOM 2279 N N . VAL A 1 303 ? -7.650 7.828 -7.195 1.00 28.80 303 VAL A N 1
ATOM 2280 C CA . VAL A 1 303 ? -9.074 7.505 -7.095 1.00 28.80 303 VAL A CA 1
ATOM 2281 C C . VAL A 1 303 ? -9.634 7.494 -8.512 1.00 28.80 303 VAL A C 1
ATOM 2283 O O . VAL A 1 303 ? -9.740 8.544 -9.145 1.00 28.80 303 VAL A O 1
ATOM 2286 N N . ALA A 1 304 ? -9.962 6.310 -9.024 1.00 27.98 304 ALA A N 1
ATOM 2287 C CA . ALA A 1 304 ? -10.664 6.164 -10.293 1.00 27.98 304 ALA A CA 1
ATOM 2288 C C . ALA A 1 304 ? -12.154 5.948 -9.999 1.00 27.98 304 ALA A C 1
ATOM 2290 O O . ALA A 1 304 ? -12.534 5.003 -9.308 1.00 27.98 304 ALA A O 1
ATOM 2291 N N . SER A 1 305 ? -13.005 6.840 -10.509 1.00 28.83 305 SER A N 1
ATOM 2292 C CA . SER A 1 305 ? -14.459 6.647 -10.484 1.00 28.83 305 SER A CA 1
ATOM 2293 C C . SER A 1 305 ? -14.904 6.061 -11.821 1.00 28.83 305 SER A C 1
ATOM 2295 O O . SER A 1 305 ? -14.587 6.610 -12.877 1.00 28.83 305 SER A O 1
ATOM 2297 N N . LEU A 1 306 ? -15.603 4.927 -11.779 1.00 25.39 306 LEU A N 1
ATOM 2298 C CA . LEU A 1 306 ? -16.290 4.373 -12.943 1.00 25.39 306 LEU A CA 1
ATOM 2299 C C . LEU A 1 306 ? -17.691 4.988 -12.996 1.00 25.39 306 LEU A C 1
ATOM 2301 O O . LEU A 1 306 ? -18.378 5.080 -11.977 1.00 25.39 306 LEU A O 1
ATOM 2305 N N . SER A 1 307 ? -18.098 5.458 -14.174 1.00 24.11 307 SER A N 1
ATOM 2306 C CA . SER A 1 307 ? -19.462 5.951 -14.380 1.00 24.11 307 SER A CA 1
ATOM 2307 C C . SER A 1 307 ? -20.413 4.758 -14.496 1.00 24.11 307 SER A C 1
ATOM 2309 O O . SER A 1 307 ? -20.063 3.810 -15.199 1.00 24.11 307 SER A O 1
ATOM 2311 N N . PRO A 1 308 ? -21.587 4.775 -13.845 1.00 27.75 308 PRO A N 1
ATOM 2312 C CA . PRO A 1 308 ? -22.646 3.847 -14.201 1.00 27.75 308 PRO A CA 1
ATOM 2313 C C . PRO A 1 308 ? -23.183 4.233 -15.585 1.00 27.75 308 PRO A C 1
ATOM 2315 O O . PRO A 1 308 ? -23.385 5.418 -15.862 1.00 27.75 308 PRO A O 1
ATOM 2318 N N . SER A 1 309 ? -23.321 3.230 -16.448 1.00 30.25 309 SER A N 1
ATOM 2319 C CA . SER A 1 309 ? -24.118 3.271 -17.678 1.00 30.25 309 SER A CA 1
ATOM 2320 C C . SER A 1 309 ? -25.602 3.348 -17.358 1.00 30.25 309 SER A C 1
ATOM 2322 O O . SER A 1 309 ? -25.998 2.604 -16.429 1.00 30.25 309 SER A O 1
#

Secondary structure (DSSP, 8-state):
---EEEEEEE-SSEEEEEEE-TTS-SEEEEEEEEGGGSSSHHHHHHHHHTT--EEEEEEEESS-EETTEEE-TTSS-EEEHHHHHHHHT-SEEEEEEHHHHHHHHHHHS-GGG----SS--PPTT-S--EEEEEESSSEEEEEEEE-SSSEEEEEE-GGGSBP---SHHHHHHHHHHHHHHSS--BHHHHSSHHHHHHHHHIIIIIS-----HHHHHHHHH-SSHHHHHHHHHHTT--HHHHHHHHHHTTTSSPPP-----PPPPPPP---------------------PPPSSSS-----EEEEPPP-

Nearest PDB structures (foldseek):
  1sz2-assembly1_A  TM=8.844E-01  e=1.964E-19  Escherichia coli
  3vpz-assembly1_A-2  TM=8.556E-01  e=6.324E-18  Pseudoalteromonas sp. AS-131
  8stx-assembly1_B  TM=7.645E-01  e=9.744E-12  Trypanosoma cruzi
  5brd-assembly1_B  TM=7.069E-01  e=3.522E-12  Trypanosoma cruzi strain CL Brener
  5brh-assembly1_B  TM=7.180E-01  e=6.408E-12  Trypanosoma cruzi strain CL Brener

Solvent-accessible surface area (backbone atoms only — not comparable to full-atom values): 18295 Å² total; per-residue (Å²): 131,83,52,23,29,36,41,36,42,37,47,60,62,37,33,35,40,33,38,23,37,70,84,65,81,43,81,76,45,72,53,74,44,57,36,82,82,36,93,34,70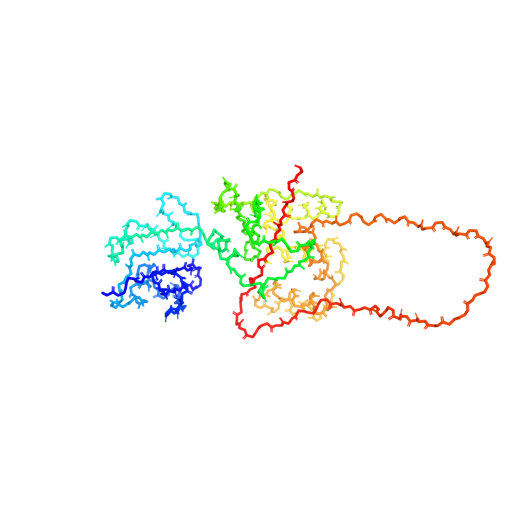,64,56,49,49,48,68,69,45,64,89,63,64,42,53,33,35,43,32,17,31,45,40,69,63,58,96,51,28,31,55,36,74,67,44,97,35,78,46,43,27,66,60,49,19,65,76,69,68,25,82,38,46,43,63,39,32,39,54,39,47,48,47,57,46,57,76,68,51,56,69,95,78,60,82,86,89,72,90,75,90,74,68,88,86,72,76,59,48,38,42,39,42,42,54,36,88,45,28,47,31,22,37,28,42,46,78,87,85,50,74,46,72,39,81,51,69,58,21,67,39,74,55,77,60,90,44,73,69,43,44,51,47,52,53,51,47,33,70,74,66,74,48,89,54,23,38,23,60,51,45,14,45,64,7,46,46,51,37,24,47,43,29,36,65,76,68,60,33,70,71,54,71,70,55,54,54,48,45,75,69,38,94,50,42,41,61,48,40,50,53,31,18,78,68,69,74,25,60,16,29,35,53,24,54,62,53,49,52,58,73,76,41,89,77,81,84,78,78,82,75,76,81,78,83,82,81,91,79,90,79,91,85,86,87,89,81,88,78,80,81,77,86,81,81,78,88,77,86,80,84,74,95,66,89,91,75,76,83,73,73,53,77,52,74,70,79,85,130

pLDDT: mean 79.22, std 25.79, range [20.92, 98.19]

Mean predicted aligned error: 12.04 Å

Radius of gyration: 24.53 Å; Cα contacts (8 Å, |Δi|>4): 463; chains: 1; bounding box: 55×63×82 Å

Sequence (309 aa):
MAEMLLAGDVGGTNARLSLLSRDGRKVLRRDALPSREYPSLEAAVRVFLGDDRVKAAAIGVAGPVLRGRCNATNLPWSIDERALSKRLGIPKVTLQNDLVVAAYGALEAPPRTVELLWGERRPRGTGGNVAILAAGTGLGEAALVWDGERHVSLATEGGHVDFAPRSELEARLLLFLRKRLGKRVSYERVLSGPGIGHLYDFFHGAEGARETAPNLTKLAKATDRNAAITELALSKKSRPGARAIDLSCPSLAPRREISRSRPSPPAASSSLETSPDTCSLSLGRSASWKRSSTRGEWNRCCVASLSPS

=== Feature glossary ===
Legend for the data blocks above and below:

— What the protein is —

Sequence gives the chain of amino acids in standard one-letter code (A=alanine, C=cysteine, …, Y=tyrosine), read N→C. It is the only feature that is directly encoded by the gene; all structural features are derived from the folded form of this sequence.

The annotation block draws on four external resources. InterPro: which protein families and domains the sequence belongs to. GO: standardized terms for what the protein does, what process it participates in, and where in the cell it acts. CATH: which structural fold it has in the CATH hierarchy. Organism: the species of origin.

— Where its atoms are —

Atomic coordinates in PDBx/mmCIF format — the same representation the Protein Data Bank distributes. Each line of the _atom_site loop places one backbone atom in Cartesian space (units: ångströms, origin: arbitrary).

Six rendered views show the 3D structure from the faces of a cube — i.e. along ±x, ±y, ±z. Rendering representation is drawn randomly per protein from cartoon (secondary-structure ribbons), sticks (backbone bonds), or molecular surface; coloring is either N→C rainbow (blue at the N-terminus through red at the C-terminus) or one color per chain.

— Local backbone conformation —

DSSP 8-state secondary structure assigns each residue one of H (α-helix), G (3₁₀-helix), I (π-helix), E (extended β-strand), B (isolated β-bridge), T (hydrogen-bonded turn), S (bend), or '-' (coil). The assignment is computed from backbone hydrogen-bond geometry via the Kabsch–Sander algorithm.

P-SEA three-state annotation labels each residue as helix, strand, or coil based purely on the geometry of the Cα trace. It serves as a fallback when the full backbone (and thus DSSP) is unavailable.

φ (phi) and ψ (psi) are the two rotatable backbone dihedrals per residue: φ is the C(i-1)–N–Cα–C torsion, ψ is the N–Cα–C–N(i+1) torsion, both in degrees on (−180°, 180°]. α-helical residues cluster near (−60°, −45°); β-strand residues near (−120°, +130°). A Ramachandran plot is simply a scatter of (φ, ψ) for every residue.

— Global shape and packing —

Radius of gyration (Rg) is the root-mean-square distance of Cα atoms from their centroid — a single number for overall size and compactness. A globular domain of N residues has Rg ≈ 2.2·N^0.38 Å; an extended or disordered chain has a much larger Rg. The Cα contact count is the number of residue pairs whose Cα atoms are within 8 Å and are more than four positions apart in sequence — a standard proxy for tertiary packing density. The bounding box is the smallest axis-aligned box enclosing all Cα atoms.

Accessible surface area quantifies burial. A residue with SASA near zero is packed into the hydrophobic core; one with SASA >100 Å² sits on the surface. Computed here via the Shrake–Rupley numerical algorithm with a 1.4 Å probe.

The contact map is a binary N×N matrix image: pixel (i, j) is dark where Cα_i and Cα_j are within 8 Å and |i−j|>4. Because the |i−j|>4 filter removes local helical contacts, off-diagonal stripes parallel to the main diagonal indicate parallel β-sheets; stripes perpendicular to it indicate antiparallel β-sheets. The Ramachandran plot scatters every residue's (φ, ψ) pair against the sterically allowed regions. The PAE heatmap renders the predicted-aligned-error matrix.

— Structural neighborhood —

A 3Di character summarizes, for each residue, the relative orientation of the Cα frame of its nearest spatial neighbor. Because it encodes fold topology rather than chemistry, 3Di alignments detect remote structural similarity that sequence alignment misses.

Structural nearest neighbors (via Foldseek easy-search vs the PDB). Reported per hit: target PDB id, E-value, and alignment TM-score. A TM-score above ~0.5 is the conventional threshold for 'same fold'.

— Confidence and disorder —

For AlphaFold models, the B-factor field carries pLDDT — the model's own estimate of local accuracy on a 0–100 scale. Regions with pLDDT<50 should be treated as essentially unmodeled; they often correspond to intrinsically disordered segments.

B-factor (Debye–Waller factor) reflects atomic displacement in the crystal lattice. It is an experimental observable (units Å²), not a prediction; low values mean the atom is pinned down, high values mean it moves or is heterogeneous across the crystal.

Predicted Aligned Error (PAE) is an AlphaFold confidence matrix: entry (i, j) is the expected error in the position of residue j, in ångströms, when the prediction is superimposed on the true structure at residue i. Low PAE within a block of residues means that block is internally rigid and well-predicted; high PAE between two blocks means their relative placement is uncertain even if each block individually is confident.